Protein AF-A0A921MWY1-F1 (afdb_monomer_lite)

InterPro domains:
  IPR002822 Nickel insertion protein [PF01969] (12-192)
  IPR002822 Nickel insertion protein [PF01969] (254-309)
  IPR002822 Nickel insertion protein [PTHR36566] (12-192)

Organism: NCBI:txid1755098

Secondary structure (DSSP, 8-state):
-----PPPP-EEEEE-TT-B-HHHHHHHHHHTT--HHHHHHHHHHHSTTSEEEEEEEEEETTEEEEEEEEEE--SSPPP-BHHHHHHHHHHTTT-TTS-HHHHHHHHHHHHHHHHHHHHHHTS-GGG-B--SS-HHHHHHHHHHHHHHHHHTT--EEEE--EEEEESEEEETTEEEESS-HHHHHHTTTS-EEES--S----------------------------------------------PPPTT-----EESB-HHHHHHHHHH-SEESSPPSEEEEEEEEEEPS--BTTB--EEEEEEEEE-------TT---------PPP--PPPP--TT---------PPPP----------

Sequence (361 aa):
MDSASHPSSRPAYIDATAGIAGDMLLAALIDAGADLSAVQRVLDALIPDSVRFVRSWVDRGGQRALKVDVEVLVEDPPHRTWASIREMLEQARGREDVPARTLDLALGVFGRLAEAEGATHGVPADEVHFHEVGALDSLADVIGACEAWRQLGITEATGSVLAVGSGRIRAAHGDIPVPVPAVARLALGWPTVAGEMLPARGHGHSHAHSHDHPHSHGHGEGHSHSHDQLPAHAQGGPHEHGGRRVPAGVAPGIGELATPTGVALLRGLAATAGPQPMLVTEALGVGAGTKDTPGRPNVVRVLVGRPFTAEPHAAGQPSAALPTTAPRSTAPRAIDPDSADPAASDLAPVPSTLAANELPA

Radius of gyration: 29.32 Å; chains: 1; bounding box: 72×87×94 Å

Structure (mmCIF, N/CA/C/O backbone):
data_AF-A0A921MWY1-F1
#
_entry.id   AF-A0A921MWY1-F1
#
loop_
_atom_site.group_PDB
_atom_site.id
_atom_site.type_symbol
_atom_site.label_atom_id
_atom_site.label_alt_id
_atom_site.label_comp_id
_atom_site.label_asym_id
_atom_site.label_entity_id
_atom_site.label_seq_id
_atom_site.pdbx_PDB_ins_code
_atom_site.Cartn_x
_atom_site.Cartn_y
_atom_site.Cartn_z
_atom_site.occupancy
_atom_site.B_iso_or_equiv
_atom_site.auth_seq_id
_atom_site.auth_comp_id
_atom_site.auth_asym_id
_atom_site.auth_atom_id
_atom_site.pdbx_PDB_model_num
ATOM 1 N N . MET A 1 1 ? -6.992 2.772 40.854 1.00 35.75 1 MET A N 1
ATOM 2 C CA . MET A 1 1 ? -5.869 2.995 39.924 1.00 35.75 1 MET A CA 1
ATOM 3 C C . MET A 1 1 ? -6.120 2.066 38.761 1.00 35.75 1 MET A C 1
ATOM 5 O O . MET A 1 1 ? -5.711 0.915 38.816 1.00 35.75 1 MET A O 1
ATOM 9 N N . ASP A 1 2 ? -6.904 2.532 37.793 1.00 36.00 2 ASP A N 1
ATOM 10 C CA . ASP A 1 2 ? -7.165 1.770 36.578 1.00 36.00 2 ASP A CA 1
ATOM 11 C C . ASP A 1 2 ? -5.878 1.740 35.764 1.00 36.00 2 ASP A C 1
ATOM 13 O O . ASP A 1 2 ? -5.395 2.772 35.294 1.00 36.00 2 ASP A O 1
ATOM 17 N N . SER A 1 3 ? -5.281 0.555 35.648 1.00 38.19 3 SER A N 1
ATOM 18 C CA . SER A 1 3 ? -4.252 0.312 34.652 1.00 38.19 3 SER A CA 1
ATOM 19 C C . SER A 1 3 ? -4.931 0.426 33.293 1.00 38.19 3 SER A C 1
ATOM 21 O O . SER A 1 3 ? -5.591 -0.513 32.848 1.00 38.19 3 SER A O 1
ATOM 23 N N . ALA A 1 4 ? -4.811 1.589 32.656 1.00 44.25 4 ALA A N 1
ATOM 24 C CA . ALA A 1 4 ? -5.138 1.741 31.250 1.00 44.25 4 ALA A CA 1
ATOM 25 C C . ALA A 1 4 ? -4.353 0.666 30.487 1.00 44.25 4 ALA A C 1
ATOM 27 O O . ALA A 1 4 ? -3.124 0.733 30.377 1.00 44.25 4 ALA A O 1
ATOM 28 N N . SER A 1 5 ? -5.066 -0.372 30.046 1.00 44.16 5 SER A N 1
ATOM 29 C CA . SER A 1 5 ? -4.545 -1.419 29.184 1.00 44.16 5 SER A CA 1
ATOM 30 C C . SER A 1 5 ? -3.986 -0.722 27.955 1.00 44.16 5 SER A C 1
ATOM 32 O O . SER A 1 5 ? -4.746 -0.232 27.118 1.00 44.16 5 SER A O 1
ATOM 34 N N . HIS A 1 6 ? -2.662 -0.612 27.872 1.00 46.44 6 HIS A N 1
ATOM 35 C CA . HIS A 1 6 ? -2.038 -0.225 26.619 1.00 46.44 6 HIS A CA 1
ATOM 36 C C . HIS A 1 6 ? -2.507 -1.261 25.597 1.00 46.44 6 HIS A C 1
ATOM 38 O O . HIS A 1 6 ? -2.440 -2.456 25.914 1.00 46.44 6 HIS A O 1
ATOM 44 N N . PRO A 1 7 ? -3.042 -0.853 24.432 1.00 57.19 7 PRO A N 1
ATOM 45 C CA . PRO A 1 7 ? -3.378 -1.819 23.400 1.00 57.19 7 PRO A CA 1
ATOM 46 C C . PRO A 1 7 ? -2.128 -2.669 23.170 1.00 57.19 7 PRO A C 1
ATOM 48 O O . PRO A 1 7 ? -1.040 -2.128 22.963 1.00 57.19 7 PRO A O 1
ATOM 51 N N . SER A 1 8 ? -2.259 -3.986 23.334 1.00 76.38 8 SER A N 1
ATOM 52 C CA . SER A 1 8 ? -1.137 -4.911 23.194 1.00 76.38 8 SER A CA 1
ATOM 53 C C . SER A 1 8 ? -0.494 -4.674 21.834 1.00 76.38 8 SER A C 1
ATOM 55 O O . SER A 1 8 ? -1.200 -4.756 20.826 1.00 76.38 8 SER A O 1
ATOM 57 N N . SER A 1 9 ? 0.805 -4.354 21.801 1.00 88.81 9 SER A N 1
ATOM 58 C CA . SER A 1 9 ? 1.472 -4.104 20.524 1.00 88.81 9 SER A CA 1
ATOM 59 C C . SER A 1 9 ? 1.336 -5.325 19.620 1.00 88.81 9 SER A C 1
ATOM 61 O O . SER A 1 9 ? 1.563 -6.459 20.052 1.00 88.81 9 SER A O 1
ATOM 63 N N . ARG A 1 10 ? 0.961 -5.082 18.369 1.00 95.31 10 ARG A N 1
ATOM 64 C CA . ARG A 1 10 ? 0.811 -6.084 17.321 1.00 95.31 10 ARG A CA 1
ATOM 65 C C . ARG A 1 10 ? 1.690 -5.668 16.139 1.00 95.31 10 ARG A C 1
ATOM 67 O O . ARG A 1 10 ? 1.214 -4.941 15.261 1.00 95.31 10 ARG A O 1
ATOM 74 N N . PRO A 1 11 ? 2.983 -6.040 16.154 1.00 96.81 11 PRO A N 1
ATOM 75 C CA . PRO A 1 11 ? 3.916 -5.699 15.094 1.00 96.81 11 PRO A CA 1
ATOM 76 C C . PRO A 1 11 ? 3.612 -6.452 13.799 1.00 96.81 11 PRO A C 1
ATOM 78 O O . PRO A 1 11 ? 3.190 -7.614 13.814 1.00 96.81 11 PRO A O 1
ATOM 81 N N . ALA A 1 12 ? 3.911 -5.801 12.678 1.00 98.12 12 ALA A N 1
ATOM 82 C CA . ALA A 1 12 ? 3.956 -6.427 11.367 1.00 98.12 12 ALA A CA 1
ATOM 83 C C . ALA A 1 12 ? 5.282 -6.173 10.634 1.00 98.12 12 ALA A C 1
ATOM 85 O O . ALA A 1 12 ? 5.978 -5.182 10.865 1.00 98.12 12 ALA A O 1
ATOM 86 N N . TYR A 1 13 ? 5.619 -7.068 9.711 1.00 98.62 13 TYR A N 1
ATOM 87 C CA . TYR A 1 13 ? 6.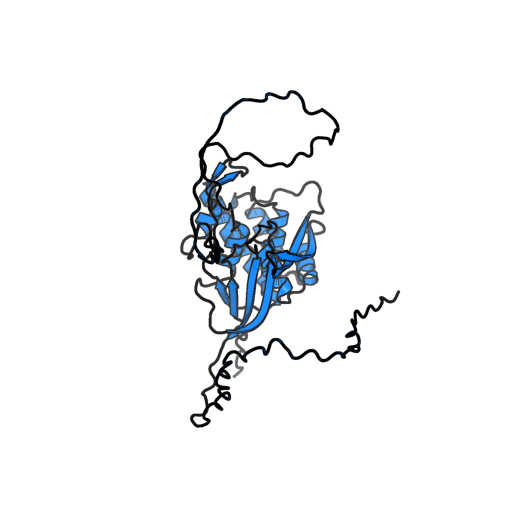706 -6.889 8.757 1.00 98.62 13 TYR A CA 1
ATOM 88 C C . TYR A 1 13 ? 6.165 -6.964 7.332 1.00 98.62 13 TYR A C 1
ATOM 90 O O . TYR A 1 13 ? 5.534 -7.959 6.972 1.00 98.62 13 TYR A O 1
ATOM 98 N N . ILE A 1 14 ? 6.419 -5.921 6.538 1.00 98.75 14 ILE A N 1
ATOM 99 C CA . ILE A 1 14 ? 6.068 -5.875 5.115 1.00 98.75 14 ILE A CA 1
ATOM 100 C C . ILE A 1 14 ? 7.325 -6.182 4.304 1.00 98.75 14 ILE A C 1
ATOM 102 O O . ILE A 1 14 ? 8.269 -5.389 4.268 1.00 98.75 14 ILE A O 1
ATOM 106 N N . ASP A 1 15 ? 7.326 -7.326 3.633 1.00 98.06 15 ASP A N 1
ATOM 107 C CA . ASP A 1 15 ? 8.389 -7.730 2.727 1.00 98.06 15 ASP A CA 1
ATOM 108 C C . ASP A 1 15 ? 8.072 -7.291 1.292 1.00 98.06 15 ASP A C 1
ATOM 110 O O . ASP A 1 15 ? 7.292 -7.931 0.583 1.00 98.06 15 ASP A O 1
ATOM 114 N N . ALA A 1 16 ? 8.702 -6.189 0.889 1.00 97.00 16 ALA A N 1
ATOM 115 C CA . ALA A 1 16 ? 8.633 -5.575 -0.435 1.00 97.00 16 ALA A CA 1
ATOM 116 C C . ALA A 1 16 ? 9.886 -5.871 -1.287 1.00 97.00 16 ALA A C 1
ATOM 118 O O . ALA A 1 16 ? 10.199 -5.145 -2.238 1.00 97.00 16 ALA A O 1
ATOM 119 N N . THR A 1 17 ? 10.644 -6.924 -0.951 1.00 94.25 17 THR A N 1
ATOM 120 C CA . THR A 1 17 ? 11.875 -7.286 -1.677 1.00 94.25 17 THR A CA 1
ATOM 121 C C . THR A 1 17 ? 11.626 -7.816 -3.089 1.00 94.25 17 THR A C 1
ATOM 123 O O . THR A 1 17 ? 12.541 -7.796 -3.905 1.00 94.25 17 THR A O 1
ATOM 126 N N . ALA A 1 18 ? 10.408 -8.244 -3.424 1.00 92.06 18 ALA A N 1
ATOM 127 C CA . ALA A 1 18 ? 10.033 -8.616 -4.792 1.00 92.06 18 ALA A CA 1
ATOM 128 C C . ALA A 1 18 ? 9.259 -7.510 -5.537 1.00 92.06 18 ALA A C 1
ATOM 130 O O . ALA A 1 18 ? 8.882 -7.703 -6.693 1.00 92.06 18 ALA A O 1
ATOM 131 N N . GLY A 1 19 ? 9.064 -6.351 -4.902 1.00 94.31 19 GLY A N 1
ATOM 132 C CA . GLY A 1 19 ? 8.203 -5.274 -5.382 1.00 94.31 19 GLY A CA 1
ATOM 133 C C . GLY A 1 19 ? 7.040 -5.003 -4.432 1.00 94.31 19 GLY A C 1
ATOM 134 O O . GLY A 1 19 ? 6.889 -5.690 -3.424 1.00 94.31 19 GLY A O 1
ATOM 135 N N . ILE A 1 20 ? 6.237 -3.984 -4.737 1.00 97.69 20 ILE A N 1
ATOM 136 C CA . ILE A 1 20 ? 5.011 -3.656 -4.000 1.00 97.69 20 ILE A CA 1
ATOM 137 C C . ILE A 1 20 ? 4.043 -2.828 -4.848 1.00 97.69 20 ILE A C 1
ATOM 139 O O . ILE A 1 20 ? 4.422 -1.844 -5.483 1.00 97.69 20 ILE A O 1
ATOM 143 N N . ALA A 1 21 ? 2.770 -3.196 -4.796 1.00 96.50 21 ALA A N 1
ATOM 144 C CA . ALA A 1 21 ? 1.659 -2.419 -5.326 1.00 96.50 21 ALA A CA 1
ATOM 145 C C . ALA A 1 21 ? 0.507 -2.381 -4.309 1.00 96.50 21 ALA A C 1
ATOM 147 O O . ALA A 1 21 ? 0.568 -3.064 -3.281 1.00 96.50 21 ALA A O 1
ATOM 148 N N . GLY A 1 22 ? -0.488 -1.524 -4.550 1.00 96.06 22 GLY A N 1
ATOM 149 C CA . GLY A 1 22 ? -1.622 -1.345 -3.641 1.00 96.06 22 GLY A CA 1
ATOM 150 C C . GLY A 1 22 ? -2.440 -2.626 -3.495 1.00 96.06 22 GLY A C 1
ATOM 151 O O . GLY A 1 22 ? -2.530 -3.168 -2.392 1.00 96.06 22 GLY A O 1
ATOM 152 N N . ASP A 1 23 ? -2.909 -3.156 -4.623 1.00 96.06 23 ASP A N 1
ATOM 153 C CA . ASP A 1 23 ? -3.556 -4.465 -4.765 1.00 96.06 23 ASP A CA 1
ATOM 154 C C . ASP A 1 23 ? -2.771 -5.606 -4.091 1.00 96.06 23 ASP A C 1
ATOM 156 O O . ASP A 1 23 ? -3.339 -6.414 -3.355 1.00 96.06 23 ASP A O 1
ATOM 160 N N . MET A 1 24 ? -1.447 -5.644 -4.270 1.00 98.06 24 MET A N 1
ATOM 161 C CA . MET A 1 24 ? -0.568 -6.649 -3.669 1.00 98.06 24 MET A CA 1
ATOM 162 C C . MET A 1 24 ? -0.585 -6.573 -2.144 1.00 98.0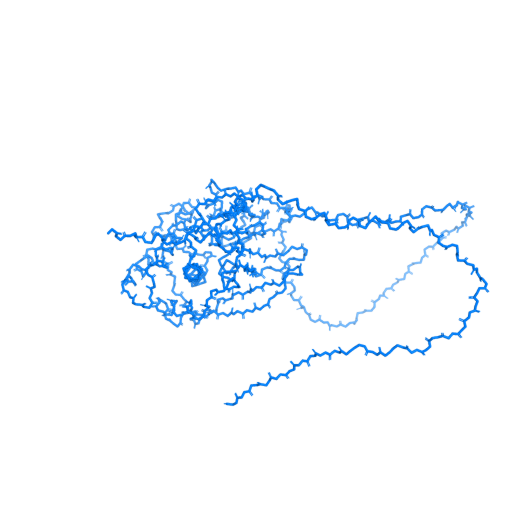6 24 MET A C 1
ATOM 164 O O . MET A 1 24 ? -0.683 -7.602 -1.478 1.00 98.06 24 MET A O 1
ATOM 168 N N . LEU A 1 25 ? -0.475 -5.371 -1.570 1.00 98.75 25 LEU A N 1
ATOM 169 C CA . LEU A 1 25 ? -0.486 -5.223 -0.118 1.00 98.75 25 LEU A CA 1
ATOM 170 C C . LEU A 1 25 ? -1.873 -5.522 0.459 1.00 98.75 25 LEU A C 1
ATOM 172 O O . LEU A 1 25 ? -1.963 -6.232 1.460 1.00 98.75 25 LEU A O 1
ATOM 176 N N . LEU A 1 26 ? -2.942 -5.038 -0.181 1.00 98.75 26 LEU A N 1
ATOM 177 C CA . LEU A 1 26 ? -4.315 -5.380 0.190 1.00 98.75 26 LEU A CA 1
ATOM 178 C C . LEU A 1 26 ? -4.504 -6.901 0.194 1.00 98.75 26 LEU A C 1
ATOM 180 O O . LEU A 1 26 ? -4.896 -7.466 1.212 1.00 98.75 26 LEU A O 1
ATOM 184 N N . ALA A 1 27 ? -4.153 -7.580 -0.898 1.00 98.81 27 ALA A N 1
ATOM 185 C CA . ALA A 1 27 ? -4.279 -9.027 -1.004 1.00 98.81 27 ALA A CA 1
ATOM 186 C C . ALA A 1 27 ? -3.466 -9.769 0.068 1.00 98.81 27 ALA A C 1
ATOM 188 O O . ALA A 1 27 ? -3.964 -10.732 0.648 1.00 98.81 27 ALA A O 1
ATOM 189 N N . ALA A 1 28 ? -2.259 -9.297 0.396 1.00 98.88 28 ALA A N 1
ATOM 190 C CA . ALA A 1 28 ? -1.465 -9.872 1.478 1.00 98.88 28 ALA A CA 1
ATOM 191 C C . ALA A 1 28 ? -2.149 -9.705 2.848 1.00 98.88 28 ALA A C 1
ATOM 193 O O . ALA A 1 28 ? -2.127 -10.624 3.658 1.00 98.88 28 ALA A O 1
ATOM 194 N N . LEU A 1 29 ? -2.798 -8.571 3.120 1.00 98.88 29 LEU A N 1
ATOM 195 C CA . LEU A 1 29 ? -3.529 -8.361 4.375 1.00 98.88 29 LEU A CA 1
ATOM 196 C C . LEU A 1 29 ? -4.798 -9.232 4.455 1.00 98.88 29 LEU A C 1
ATOM 198 O O . LEU A 1 29 ? -5.107 -9.768 5.519 1.00 98.88 29 LEU A O 1
ATOM 202 N N . ILE A 1 30 ? -5.503 -9.430 3.338 1.00 98.88 30 ILE A N 1
ATOM 203 C CA . ILE A 1 30 ? -6.645 -10.357 3.269 1.00 98.88 30 ILE A CA 1
ATOM 204 C C . ILE A 1 30 ? -6.189 -11.807 3.486 1.00 98.88 30 ILE A C 1
ATOM 206 O O . ILE A 1 30 ? -6.800 -12.523 4.275 1.00 98.88 30 ILE A O 1
ATOM 210 N N . ASP A 1 31 ? -5.096 -12.240 2.850 1.00 98.81 31 ASP A N 1
ATOM 211 C CA . ASP A 1 31 ? -4.532 -13.586 3.051 1.00 98.81 31 ASP A CA 1
ATOM 212 C C . ASP A 1 31 ? -4.057 -13.803 4.501 1.00 98.81 31 ASP A C 1
ATOM 214 O O . ASP A 1 31 ? -4.200 -14.891 5.055 1.00 98.81 31 ASP A O 1
ATOM 218 N N . ALA A 1 32 ? -3.586 -12.742 5.166 1.00 98.75 32 ALA A N 1
ATOM 219 C CA . ALA A 1 32 ? -3.243 -12.762 6.588 1.00 98.75 32 ALA A CA 1
ATOM 220 C C . ALA A 1 32 ? -4.467 -12.822 7.532 1.00 98.75 32 ALA A C 1
ATOM 222 O O . ALA A 1 32 ? -4.287 -12.947 8.744 1.00 98.75 32 ALA A O 1
ATOM 223 N N . GLY A 1 33 ? -5.698 -12.748 7.008 1.00 98.56 33 GLY A N 1
ATOM 224 C CA . GLY A 1 33 ? -6.933 -12.988 7.762 1.00 98.56 33 GLY A CA 1
ATOM 225 C C . GLY A 1 33 ? -7.894 -11.803 7.891 1.00 98.56 33 GLY A C 1
ATOM 226 O O . GLY A 1 33 ? -8.856 -11.912 8.650 1.00 98.56 33 GLY A O 1
ATOM 227 N N . ALA A 1 34 ? -7.673 -10.683 7.194 1.00 98.75 34 ALA A N 1
ATOM 228 C CA . ALA A 1 34 ? -8.668 -9.607 7.132 1.00 98.75 34 ALA A CA 1
ATOM 229 C C . ALA A 1 34 ? -9.902 -10.021 6.300 1.00 98.75 34 ALA A C 1
ATOM 231 O O . ALA A 1 34 ? -9.787 -10.728 5.298 1.00 98.75 34 ALA A O 1
ATOM 232 N N . ASP A 1 35 ? -11.095 -9.564 6.693 1.00 98.62 35 ASP A N 1
ATOM 233 C CA . ASP A 1 35 ? -12.353 -9.869 6.003 1.00 98.62 35 ASP A CA 1
ATOM 234 C C . ASP A 1 35 ? -12.589 -8.896 4.842 1.00 98.62 35 ASP A C 1
ATOM 236 O O . ASP A 1 35 ? -12.994 -7.746 5.032 1.00 98.62 35 ASP A O 1
ATOM 240 N N . LEU A 1 36 ? -12.405 -9.391 3.615 1.00 98.62 36 LEU A N 1
ATOM 241 C CA . LEU A 1 36 ? -12.637 -8.623 2.389 1.00 98.62 36 LEU A CA 1
ATOM 242 C C . LEU A 1 36 ? -14.074 -8.089 2.283 1.00 98.62 36 LEU A C 1
ATOM 244 O O . LEU A 1 36 ? -14.286 -7.015 1.731 1.00 98.62 36 LEU A O 1
ATOM 248 N N . SER A 1 37 ? -15.062 -8.791 2.841 1.00 98.38 37 SER A N 1
ATOM 249 C CA . SER A 1 37 ? -16.462 -8.346 2.812 1.00 98.38 37 SER A CA 1
ATOM 250 C C . SER A 1 37 ? -16.672 -7.131 3.714 1.00 98.38 37 SER A C 1
ATOM 252 O O . SER A 1 37 ? -17.434 -6.228 3.380 1.00 98.38 37 SER A O 1
ATOM 254 N N . ALA A 1 38 ? -15.996 -7.090 4.865 1.00 98.12 38 ALA A N 1
ATOM 255 C CA . ALA A 1 38 ? -15.978 -5.919 5.735 1.00 98.12 38 ALA A CA 1
ATOM 256 C C . ALA A 1 38 ? -15.228 -4.747 5.097 1.00 98.12 38 ALA A C 1
ATOM 258 O O . ALA A 1 38 ? -15.685 -3.612 5.204 1.00 98.12 38 ALA A O 1
ATOM 259 N N . VAL A 1 39 ? -14.133 -5.027 4.385 1.00 98.56 39 VAL A N 1
ATOM 260 C CA . VAL A 1 39 ? -13.412 -4.015 3.603 1.00 98.56 39 VAL A CA 1
ATOM 261 C C . VAL A 1 39 ? -14.311 -3.415 2.512 1.00 98.56 39 VAL A C 1
ATOM 263 O O . VAL A 1 39 ? -14.391 -2.193 2.397 1.00 98.56 39 VAL A O 1
ATOM 266 N N . GLN A 1 40 ? -15.045 -4.251 1.768 1.00 98.44 40 GLN A N 1
ATOM 267 C CA . GLN A 1 40 ? -16.002 -3.803 0.750 1.00 98.44 40 GLN A CA 1
ATOM 268 C C . GLN A 1 40 ? -17.071 -2.876 1.347 1.00 98.44 40 GLN A C 1
ATOM 270 O O . GLN A 1 40 ? -17.309 -1.811 0.794 1.00 98.44 40 GLN A O 1
ATOM 275 N N . ARG A 1 41 ? -17.646 -3.210 2.513 1.00 98.19 41 ARG A N 1
ATOM 276 C CA . ARG A 1 41 ? -18.660 -2.357 3.168 1.00 98.19 41 ARG A CA 1
ATOM 277 C C . ARG A 1 41 ? -18.153 -0.947 3.480 1.00 98.19 41 ARG A C 1
ATOM 279 O O . ARG A 1 41 ? -18.914 0.006 3.351 1.00 98.19 41 ARG A O 1
ATOM 286 N N . VAL A 1 42 ? -16.886 -0.805 3.876 1.00 98.06 42 VAL A N 1
ATOM 287 C CA . VAL A 1 42 ? -16.285 0.517 4.123 1.00 98.06 42 VAL A CA 1
ATOM 288 C C . VAL A 1 42 ? -16.134 1.303 2.819 1.00 98.06 42 VAL A C 1
ATOM 290 O O . VAL A 1 42 ? -16.372 2.510 2.803 1.00 98.06 42 VAL A O 1
ATOM 293 N N . LEU A 1 43 ? -15.772 0.640 1.716 1.00 96.81 43 LEU A N 1
ATOM 294 C CA . LEU A 1 43 ? -15.753 1.294 0.409 1.00 96.81 43 LEU A CA 1
ATOM 295 C C . LEU A 1 43 ? -17.147 1.681 -0.068 1.00 96.81 43 LEU A C 1
ATOM 297 O O . LEU A 1 43 ? -17.316 2.822 -0.477 1.00 96.81 43 LEU A O 1
ATOM 301 N N . ASP A 1 44 ? -18.135 0.793 0.033 1.00 96.62 44 ASP A N 1
ATOM 302 C CA . ASP A 1 44 ? -19.517 1.077 -0.371 1.00 96.62 44 ASP A CA 1
ATOM 303 C C . ASP A 1 44 ? -20.096 2.257 0.420 1.00 96.62 44 ASP A C 1
ATOM 305 O O . ASP A 1 44 ? -20.852 3.065 -0.112 1.00 96.62 44 ASP A O 1
ATOM 309 N N . ALA A 1 45 ? -19.696 2.405 1.685 1.00 96.75 45 ALA A N 1
ATOM 310 C CA . ALA A 1 45 ? -20.057 3.551 2.503 1.00 96.75 45 ALA A CA 1
ATOM 311 C C . ALA A 1 45 ? -19.470 4.875 1.967 1.00 96.75 45 ALA A C 1
ATOM 313 O O . ALA A 1 45 ? -20.120 5.917 2.083 1.00 96.75 45 ALA A O 1
ATOM 314 N N . LEU A 1 46 ? -18.259 4.862 1.401 1.00 94.88 46 LEU A N 1
ATOM 315 C CA . LEU A 1 46 ? -17.539 6.056 0.931 1.00 94.88 46 LEU A CA 1
ATOM 316 C C . LEU A 1 46 ? -17.818 6.396 -0.539 1.00 94.88 46 LEU A C 1
ATOM 318 O O . LEU A 1 46 ? -17.997 7.564 -0.882 1.00 94.88 46 LEU A O 1
ATOM 322 N N . ILE A 1 47 ? -17.843 5.381 -1.396 1.00 92.38 47 ILE A N 1
ATOM 323 C CA . ILE A 1 47 ? -18.048 5.464 -2.842 1.00 92.38 47 ILE A CA 1
ATOM 324 C C . ILE A 1 47 ? -19.055 4.385 -3.286 1.00 92.38 47 ILE A C 1
ATOM 326 O O . ILE A 1 47 ? -18.664 3.376 -3.877 1.00 92.38 47 ILE A O 1
ATOM 330 N N . PRO A 1 48 ? -20.357 4.586 -3.003 1.00 92.50 48 PRO A N 1
ATOM 331 C CA . PRO A 1 48 ? -21.394 3.594 -3.278 1.00 92.50 48 PRO A CA 1
ATOM 332 C C . PRO A 1 48 ? -21.399 3.136 -4.737 1.00 92.50 48 PRO A C 1
ATOM 334 O O . PRO A 1 48 ? -21.187 3.950 -5.641 1.00 92.50 48 PRO A O 1
ATOM 337 N N . ASP A 1 49 ? -21.630 1.837 -4.949 1.00 88.94 49 ASP A N 1
ATOM 338 C CA . ASP A 1 49 ? -21.831 1.198 -6.259 1.00 88.94 49 ASP A CA 1
ATOM 339 C C . ASP A 1 49 ? -20.751 1.521 -7.311 1.00 88.94 49 ASP A C 1
ATOM 341 O O . ASP A 1 49 ? -20.990 1.445 -8.514 1.00 88.94 49 ASP A O 1
ATOM 345 N N . SER A 1 50 ? -19.549 1.908 -6.869 1.00 91.62 50 SER A N 1
ATOM 346 C CA . SER A 1 50 ? -18.485 2.385 -7.759 1.00 91.62 50 SER A CA 1
ATOM 347 C C . SER A 1 50 ? -17.474 1.296 -8.101 1.00 91.62 50 SER A C 1
ATOM 349 O O . SER A 1 50 ? -16.956 1.263 -9.219 1.00 91.62 50 SER A O 1
ATOM 351 N N . VAL A 1 51 ? -17.182 0.407 -7.147 1.00 94.25 51 VAL A N 1
ATOM 352 C CA . VAL A 1 51 ? -16.178 -0.652 -7.292 1.00 94.25 51 VAL A CA 1
ATOM 353 C C . VAL A 1 51 ? -16.573 -1.924 -6.553 1.00 94.25 51 VAL A C 1
ATOM 355 O O . VAL A 1 51 ? -17.275 -1.883 -5.544 1.00 94.25 51 VAL A O 1
ATOM 358 N N . ARG A 1 52 ? -16.048 -3.057 -7.014 1.00 96.81 52 ARG A N 1
ATOM 359 C CA . ARG A 1 52 ? -16.207 -4.364 -6.378 1.00 96.81 52 ARG A CA 1
ATOM 360 C C . ARG A 1 52 ? -14.868 -5.074 -6.276 1.00 96.81 52 ARG A C 1
ATOM 362 O O . ARG A 1 52 ? -14.171 -5.229 -7.275 1.00 96.81 52 ARG A O 1
ATOM 369 N N . PHE A 1 53 ? -14.537 -5.576 -5.094 1.00 97.94 53 PHE A N 1
ATOM 370 C CA . PHE A 1 53 ? -13.392 -6.458 -4.926 1.00 97.94 53 PHE A CA 1
ATOM 371 C C . PHE A 1 53 ? -13.710 -7.879 -5.375 1.00 97.94 53 PHE A C 1
ATOM 373 O O . PHE A 1 53 ? -14.714 -8.478 -4.978 1.00 97.94 53 PHE A O 1
ATOM 380 N N . VAL A 1 54 ? -12.789 -8.462 -6.133 1.00 97.69 54 VAL A N 1
ATOM 381 C CA . VAL A 1 54 ? -12.812 -9.874 -6.506 1.00 97.69 54 VAL A CA 1
ATOM 382 C C . VAL A 1 54 ? -11.505 -10.511 -6.085 1.00 97.69 54 VAL A C 1
ATOM 384 O O . VAL A 1 54 ? -10.431 -10.000 -6.376 1.00 97.69 54 VAL A O 1
ATOM 387 N N . ARG A 1 55 ? -11.583 -11.647 -5.386 1.00 97.56 55 ARG A N 1
ATOM 388 C CA . ARG A 1 55 ? -10.395 -12.390 -4.956 1.00 97.56 55 ARG A CA 1
ATOM 389 C C . ARG A 1 55 ? -10.250 -13.703 -5.705 1.00 97.56 55 ARG A C 1
ATOM 391 O O . ARG A 1 55 ? -11.232 -14.409 -5.931 1.00 97.56 55 ARG A O 1
ATOM 398 N N . SER A 1 56 ? -9.013 -14.066 -6.008 1.00 98.31 56 SER A N 1
ATOM 399 C CA . SER A 1 56 ? -8.661 -15.354 -6.600 1.00 98.31 56 SER A CA 1
ATOM 400 C C . SER A 1 56 ? -7.332 -15.864 -6.046 1.00 98.31 56 SER A C 1
ATOM 402 O O . SER A 1 56 ? -6.470 -15.088 -5.639 1.00 98.31 56 SER A O 1
ATOM 404 N N . TRP A 1 57 ? -7.167 -17.184 -5.996 1.00 98.19 57 TRP A N 1
ATOM 405 C CA . TRP A 1 57 ? -5.872 -17.795 -5.702 1.00 98.19 57 TRP A CA 1
ATOM 406 C C . TRP A 1 57 ? -5.072 -17.937 -6.988 1.00 98.19 57 TRP A C 1
ATOM 408 O O . TRP A 1 57 ? -5.611 -18.376 -8.004 1.00 98.19 57 TRP A O 1
ATOM 418 N N . VAL A 1 58 ? -3.784 -17.613 -6.930 1.00 97.50 58 VAL A N 1
ATOM 419 C CA . VAL A 1 58 ? -2.872 -17.717 -8.070 1.00 97.50 58 VAL A CA 1
ATOM 420 C C . VAL A 1 58 ? -1.553 -18.368 -7.664 1.00 97.50 58 VAL A C 1
ATOM 422 O O . VAL A 1 58 ? -1.174 -18.362 -6.491 1.00 97.50 58 VAL A O 1
ATOM 425 N N . ASP A 1 59 ? -0.848 -18.916 -8.651 1.00 94.81 59 ASP A N 1
ATOM 426 C CA . ASP A 1 59 ? 0.559 -19.288 -8.528 1.00 94.81 59 ASP A CA 1
ATOM 427 C C . ASP A 1 59 ? 1.435 -18.165 -9.101 1.00 94.81 59 ASP A C 1
ATOM 429 O O . ASP A 1 59 ? 1.128 -17.594 -10.154 1.00 94.81 59 ASP A O 1
ATOM 433 N N . ARG A 1 60 ? 2.506 -17.813 -8.388 1.00 92.88 60 ARG A N 1
ATOM 434 C CA . ARG A 1 60 ? 3.550 -16.894 -8.855 1.00 92.88 60 ARG A CA 1
ATOM 435 C C . ARG A 1 60 ? 4.906 -17.532 -8.625 1.00 92.88 60 ARG A C 1
ATOM 437 O O . ARG A 1 60 ? 5.424 -17.529 -7.510 1.00 92.88 60 ARG A O 1
ATOM 444 N N . GLY A 1 61 ? 5.489 -18.082 -9.686 1.00 88.00 61 GLY A N 1
ATOM 445 C CA . GLY A 1 61 ? 6.792 -18.743 -9.614 1.00 88.00 61 GLY A CA 1
ATOM 446 C C . GLY A 1 61 ? 6.828 -19.902 -8.608 1.00 88.00 61 GLY A C 1
ATOM 447 O O . GLY A 1 61 ? 7.808 -20.030 -7.875 1.00 88.00 61 GLY A O 1
ATOM 448 N N . GLY A 1 62 ? 5.763 -20.708 -8.547 1.00 90.56 62 GLY A N 1
ATOM 449 C CA . GLY A 1 62 ? 5.627 -21.853 -7.642 1.00 90.56 62 GLY A CA 1
ATOM 450 C C . GLY A 1 62 ? 5.144 -21.503 -6.232 1.00 90.56 62 GLY A C 1
ATOM 451 O O . GLY A 1 62 ? 5.171 -22.361 -5.348 1.00 90.56 62 GLY A O 1
ATOM 452 N N . GLN A 1 63 ? 4.761 -20.246 -5.983 1.00 91.94 63 GLN A N 1
ATOM 453 C CA . GLN A 1 63 ? 4.215 -19.801 -4.702 1.00 91.94 63 GLN A CA 1
ATOM 454 C C . GLN A 1 63 ? 2.720 -19.518 -4.819 1.00 91.94 63 GLN A C 1
ATOM 456 O O . GLN A 1 63 ? 2.303 -18.706 -5.646 1.00 91.94 63 GLN A O 1
ATOM 461 N N . ARG A 1 64 ? 1.929 -20.124 -3.925 1.00 96.31 64 ARG A N 1
ATOM 462 C CA . ARG A 1 64 ? 0.523 -19.759 -3.727 1.00 96.31 64 ARG A CA 1
ATOM 463 C C . ARG A 1 64 ? 0.444 -18.339 -3.173 1.00 96.31 64 ARG A C 1
ATOM 465 O O . ARG A 1 64 ? 1.029 -18.058 -2.129 1.00 96.31 64 ARG A O 1
ATOM 472 N N . ALA A 1 65 ? -0.344 -17.497 -3.823 1.00 98.06 65 ALA A N 1
ATOM 473 C CA . ALA A 1 65 ? -0.619 -16.138 -3.386 1.00 98.06 65 ALA A CA 1
ATOM 474 C C . ALA A 1 65 ? -2.090 -15.781 -3.627 1.00 98.06 65 ALA A C 1
ATOM 476 O O . ALA A 1 65 ? -2.731 -16.316 -4.537 1.00 98.06 65 ALA A O 1
ATOM 477 N N . LEU A 1 66 ? -2.626 -14.877 -2.811 1.00 98.69 66 LEU A N 1
ATOM 478 C CA . LEU A 1 66 ? -3.936 -14.288 -3.041 1.00 98.69 66 LEU A CA 1
ATOM 479 C C . LEU A 1 66 ? -3.789 -13.110 -4.003 1.00 98.69 66 LEU A C 1
ATOM 481 O O . LEU A 1 66 ? -2.901 -12.280 -3.840 1.00 98.69 66 LEU A O 1
ATOM 485 N N . LYS A 1 67 ? -4.672 -13.016 -4.989 1.00 98.31 67 LYS A N 1
ATOM 486 C CA . LYS A 1 67 ? -4.842 -11.828 -5.818 1.00 98.31 67 LYS A CA 1
ATOM 487 C C . LYS A 1 67 ? -6.179 -11.179 -5.478 1.00 98.31 67 LYS A C 1
ATOM 489 O O . LYS A 1 67 ? -7.180 -11.885 -5.344 1.00 98.31 67 LYS A O 1
ATOM 494 N N . VAL A 1 68 ? -6.183 -9.858 -5.338 1.00 98.19 68 VAL A N 1
ATOM 495 C CA . VAL A 1 68 ? -7.397 -9.044 -5.228 1.00 98.19 68 VAL A CA 1
ATOM 496 C C . VAL A 1 68 ? -7.412 -8.104 -6.424 1.00 98.19 68 VAL A C 1
ATOM 498 O O . VAL A 1 68 ? -6.467 -7.353 -6.625 1.00 98.19 68 VAL A O 1
ATOM 501 N N . ASP A 1 69 ? -8.459 -8.200 -7.229 1.00 95.69 69 ASP A N 1
ATOM 502 C CA . ASP A 1 69 ? -8.731 -7.330 -8.365 1.00 95.69 69 ASP A CA 1
ATOM 503 C C . ASP A 1 69 ? -9.851 -6.348 -7.983 1.00 95.69 69 ASP A C 1
ATOM 505 O O . ASP A 1 69 ? -10.774 -6.701 -7.237 1.00 95.69 69 ASP A O 1
ATOM 509 N N . VAL A 1 70 ? -9.765 -5.121 -8.496 1.00 94.19 70 VAL A N 1
ATOM 510 C CA . VAL A 1 70 ? -10.799 -4.089 -8.360 1.00 94.19 70 VAL A CA 1
ATOM 511 C C . VAL A 1 70 ? -11.566 -4.022 -9.672 1.00 94.19 70 VAL A C 1
ATOM 513 O O . VAL A 1 70 ? -11.006 -3.712 -10.720 1.00 94.19 70 VAL A O 1
ATOM 516 N N . GLU A 1 71 ? -12.853 -4.337 -9.631 1.00 93.69 71 GLU A N 1
ATOM 517 C CA . GLU A 1 71 ? -13.743 -4.133 -10.765 1.00 93.69 71 GLU A CA 1
ATOM 518 C C . GLU A 1 71 ? -14.446 -2.788 -10.632 1.00 93.69 71 GLU A C 1
ATOM 520 O O . GLU A 1 71 ? -15.168 -2.556 -9.662 1.00 93.69 71 GLU A O 1
ATOM 525 N N . VAL A 1 72 ? -14.268 -1.912 -11.618 1.00 91.38 72 VAL A N 1
ATOM 526 C CA . VAL A 1 72 ? -14.992 -0.641 -11.700 1.00 91.38 72 VAL A CA 1
ATOM 527 C C . VAL A 1 72 ? -16.396 -0.895 -12.251 1.00 91.38 72 VAL A C 1
ATOM 529 O O . VAL A 1 72 ? -16.550 -1.466 -13.329 1.00 91.38 72 VAL A O 1
ATOM 532 N N . LEU A 1 73 ? -17.419 -0.477 -11.504 1.00 91.31 73 LEU A N 1
ATOM 533 C CA . LEU A 1 73 ? -18.834 -0.713 -11.827 1.00 91.31 73 LEU A CA 1
ATOM 534 C C . LEU A 1 73 ? -19.489 0.450 -12.592 1.00 91.31 73 LEU A C 1
ATOM 536 O O . LEU A 1 73 ? -20.632 0.335 -13.029 1.00 91.31 73 LEU A O 1
ATOM 540 N N . VAL A 1 74 ? -18.775 1.565 -12.756 1.00 88.06 74 VAL A N 1
ATOM 541 C CA . VAL A 1 74 ? -19.252 2.778 -13.433 1.00 88.06 74 VAL A CA 1
ATOM 542 C C . VAL A 1 74 ? -18.540 2.978 -14.771 1.00 88.06 74 VAL A C 1
ATOM 544 O O . VAL A 1 74 ? -17.332 2.785 -14.870 1.00 88.06 74 VAL A O 1
ATOM 547 N N . GLU A 1 75 ? -19.282 3.379 -15.805 1.00 77.38 75 GLU A N 1
ATOM 548 C CA . GLU A 1 75 ? -18.736 3.532 -17.165 1.00 77.38 75 GLU A CA 1
ATOM 549 C C . GLU A 1 75 ? -17.775 4.724 -17.303 1.00 77.38 75 GLU A C 1
ATOM 551 O O . GLU A 1 75 ? -16.768 4.617 -18.000 1.00 77.38 75 GLU A O 1
ATOM 556 N N . ASP A 1 76 ? -18.066 5.842 -16.629 1.00 75.88 76 ASP A N 1
ATOM 557 C CA . ASP A 1 76 ? -17.249 7.062 -16.652 1.00 75.88 76 ASP A CA 1
ATOM 558 C C . ASP A 1 76 ? -16.965 7.532 -15.216 1.00 75.88 76 ASP A C 1
ATOM 560 O O . ASP A 1 76 ? -17.732 8.311 -14.634 1.00 75.88 76 ASP A O 1
ATOM 564 N N . PRO A 1 77 ? -15.921 6.987 -14.569 1.00 74.75 77 PRO A N 1
ATOM 565 C CA . PRO A 1 77 ? -15.595 7.357 -13.206 1.00 74.75 77 PRO A CA 1
ATOM 566 C C . PRO A 1 77 ? -15.117 8.815 -13.151 1.00 74.75 77 PRO A C 1
ATOM 568 O O . PRO A 1 77 ? -14.233 9.207 -13.914 1.00 74.75 77 PRO A O 1
ATOM 571 N N . PRO A 1 78 ? -15.628 9.631 -12.211 1.00 72.19 78 PRO A N 1
ATOM 572 C CA . PRO A 1 78 ? -15.214 11.020 -12.114 1.00 72.19 78 PRO A CA 1
ATOM 573 C C . PRO A 1 78 ? -13.720 11.112 -11.791 1.00 72.19 78 PRO A C 1
ATOM 575 O O . PRO A 1 78 ? -13.223 10.454 -10.872 1.00 72.19 78 PRO A O 1
ATOM 578 N N . HIS A 1 79 ? -13.010 11.995 -12.493 1.00 73.75 79 HIS A N 1
ATOM 579 C CA . HIS A 1 79 ? -11.658 12.376 -12.101 1.00 73.75 79 HIS A CA 1
ATOM 580 C C . HIS A 1 79 ? -11.698 13.096 -10.751 1.00 73.75 79 HIS A C 1
ATOM 582 O O . HIS A 1 79 ? -12.371 14.116 -10.597 1.00 73.75 79 HIS A O 1
ATOM 588 N N . ARG A 1 80 ? -10.957 12.577 -9.770 1.00 82.56 80 ARG A N 1
ATOM 589 C CA . ARG A 1 80 ? -10.881 13.154 -8.424 1.00 82.56 80 ARG A CA 1
ATOM 590 C C . ARG A 1 80 ? -9.508 13.764 -8.180 1.00 82.56 80 ARG A C 1
ATOM 592 O O . ARG A 1 80 ? -8.483 13.143 -8.456 1.00 82.56 80 ARG A O 1
ATOM 599 N N . THR A 1 81 ? -9.505 14.982 -7.649 1.00 88.94 81 THR A N 1
ATOM 600 C CA . THR A 1 81 ? -8.307 15.615 -7.092 1.00 88.94 81 THR A CA 1
ATOM 601 C C . THR A 1 81 ? -8.051 15.109 -5.680 1.00 88.94 81 THR A C 1
ATOM 603 O O . THR A 1 81 ? -8.967 14.618 -5.009 1.00 88.94 81 THR A O 1
ATOM 606 N N . TRP A 1 82 ? -6.826 15.298 -5.187 1.00 91.38 82 TRP A N 1
ATOM 607 C CA . TRP A 1 82 ? -6.534 15.086 -3.771 1.00 91.38 82 TRP A CA 1
ATOM 608 C C . TRP A 1 82 ? -7.484 15.886 -2.868 1.00 91.38 82 TRP A C 1
ATOM 610 O O . TRP A 1 82 ? -8.056 15.315 -1.943 1.00 91.38 82 TRP A O 1
ATOM 620 N N . ALA A 1 83 ? -7.738 17.164 -3.169 1.00 90.69 83 ALA A N 1
ATOM 621 C CA . ALA A 1 83 ? -8.664 17.986 -2.388 1.00 90.69 83 ALA A CA 1
ATOM 622 C C . ALA A 1 83 ? -10.067 17.355 -2.266 1.00 90.69 83 ALA A C 1
ATOM 624 O O . ALA A 1 83 ? -10.616 17.298 -1.167 1.00 90.69 83 ALA A O 1
ATOM 625 N N . SER A 1 84 ? -10.611 16.810 -3.363 1.00 90.88 84 SER A N 1
ATOM 626 C CA . SER A 1 84 ? -11.909 16.118 -3.364 1.00 90.88 84 SER A CA 1
ATOM 627 C C . SER A 1 84 ? -11.892 14.831 -2.535 1.00 90.88 84 SER A C 1
ATOM 629 O O . SER A 1 84 ? -12.839 14.562 -1.797 1.00 90.88 84 SER A O 1
ATOM 631 N N . ILE A 1 85 ? -10.823 14.034 -2.631 1.00 92.75 85 ILE A N 1
ATOM 632 C CA . ILE A 1 85 ? -10.679 12.798 -1.845 1.00 92.75 85 ILE A CA 1
ATOM 633 C C . ILE A 1 85 ? -10.571 13.132 -0.357 1.00 92.75 85 ILE A C 1
ATOM 635 O O . ILE A 1 85 ? -11.255 12.523 0.462 1.00 92.75 85 ILE A O 1
ATOM 639 N N . ARG A 1 86 ? -9.746 14.121 -0.005 1.00 94.94 86 ARG A N 1
ATOM 640 C CA . ARG A 1 86 ? -9.582 14.592 1.370 1.00 94.94 86 ARG A CA 1
ATOM 641 C C . ARG A 1 86 ? -10.907 15.061 1.955 1.00 94.94 86 ARG A C 1
ATOM 643 O O . ARG A 1 86 ? -11.255 14.642 3.051 1.00 94.94 86 ARG A O 1
ATOM 650 N N . GLU A 1 87 ? -11.654 15.886 1.227 1.00 95.00 87 GLU A N 1
ATOM 651 C CA . GLU A 1 87 ? -12.971 16.353 1.664 1.00 95.00 87 GLU A CA 1
ATOM 652 C C . GLU A 1 87 ? -13.949 15.189 1.878 1.00 95.00 87 GLU A C 1
ATOM 654 O O . GLU A 1 87 ? -14.579 15.119 2.929 1.00 95.00 87 GLU A O 1
ATOM 659 N N . MET A 1 88 ? -14.023 14.239 0.940 1.00 94.50 88 MET A N 1
ATOM 660 C CA . MET A 1 88 ? -14.866 13.043 1.062 1.00 94.50 88 MET A CA 1
ATOM 661 C C . MET A 1 88 ? -14.532 12.220 2.319 1.00 94.50 88 MET A C 1
ATOM 663 O O . MET A 1 88 ? -15.434 11.812 3.049 1.00 94.50 88 MET A O 1
ATOM 667 N N . LEU A 1 89 ? -13.244 11.983 2.590 1.00 95.81 89 LEU A N 1
ATOM 668 C CA . LEU A 1 89 ? -12.797 11.229 3.766 1.00 95.81 89 LEU A CA 1
ATOM 669 C C . LEU A 1 89 ? -13.063 11.991 5.075 1.00 95.81 89 LEU A C 1
ATOM 671 O O . LEU A 1 89 ? -13.487 11.392 6.060 1.00 95.81 89 LEU A O 1
ATOM 675 N N . GLU A 1 90 ? -12.859 13.309 5.089 1.00 96.88 90 GLU A N 1
ATOM 676 C CA . GLU A 1 90 ? -13.137 14.160 6.253 1.00 96.88 90 GLU A CA 1
ATOM 677 C C . GLU A 1 90 ? -14.641 14.249 6.559 1.00 96.88 90 GLU A C 1
ATOM 679 O O . GLU A 1 90 ? -15.044 14.144 7.717 1.00 96.88 90 GLU A O 1
ATOM 684 N N . GLN A 1 91 ? -15.494 14.349 5.534 1.00 96.81 91 GLN A N 1
ATOM 685 C CA . GLN A 1 91 ? -16.955 14.330 5.687 1.00 96.81 91 GLN A CA 1
ATOM 686 C C . GLN A 1 91 ? -17.482 12.984 6.206 1.00 96.81 91 GLN A C 1
ATOM 688 O O . GLN A 1 91 ? -18.552 12.934 6.812 1.00 96.81 91 GLN A O 1
ATOM 693 N N . ALA A 1 92 ? -16.742 11.892 5.998 1.00 97.00 92 ALA A N 1
ATOM 694 C CA . ALA A 1 92 ? -17.108 10.575 6.506 1.00 97.00 92 ALA A CA 1
ATOM 695 C C . ALA A 1 92 ? -16.789 10.377 8.000 1.00 97.00 92 ALA A C 1
ATOM 697 O O . ALA A 1 92 ? -17.200 9.370 8.584 1.00 97.00 92 ALA A O 1
ATOM 698 N N . ARG A 1 93 ? -16.077 11.312 8.646 1.00 96.12 93 ARG A N 1
ATOM 699 C CA . ARG A 1 93 ? -15.762 11.210 10.076 1.00 96.12 93 ARG A CA 1
ATOM 700 C C . ARG A 1 93 ? -17.031 11.170 10.926 1.00 96.12 93 ARG A C 1
ATOM 702 O O . ARG A 1 93 ? -17.954 11.956 10.747 1.00 96.12 93 ARG A O 1
ATOM 709 N N . GLY A 1 94 ? -17.040 10.269 11.906 1.00 94.44 94 GLY A N 1
ATOM 710 C CA . GLY A 1 94 ? -18.160 10.095 12.835 1.00 94.44 94 GLY A CA 1
ATOM 711 C C . GLY A 1 94 ? -19.285 9.200 12.312 1.00 94.44 94 GLY A C 1
ATOM 712 O O . GLY A 1 94 ? -20.208 8.910 13.070 1.00 94.44 94 GLY A O 1
ATOM 713 N N . ARG A 1 95 ? -19.206 8.721 11.065 1.00 95.12 95 ARG A N 1
ATOM 714 C CA . ARG A 1 95 ? -20.103 7.672 10.581 1.00 95.12 95 ARG A CA 1
ATOM 715 C C . ARG A 1 95 ? -19.762 6.327 11.227 1.00 95.12 95 ARG A C 1
ATOM 717 O O . ARG A 1 95 ? -18.593 5.993 11.397 1.00 95.12 95 ARG A O 1
ATOM 724 N N . GLU A 1 96 ? -20.783 5.548 11.573 1.00 91.75 96 GLU A N 1
ATOM 725 C CA . GLU A 1 96 ? -20.616 4.243 12.235 1.00 91.75 96 GLU A CA 1
ATOM 726 C C . GLU A 1 96 ? -20.042 3.171 11.292 1.00 91.75 96 GLU A C 1
ATOM 728 O O . GLU A 1 96 ? -19.280 2.304 11.715 1.00 91.75 96 GLU A O 1
ATOM 733 N N . ASP A 1 97 ? -20.363 3.263 10.002 1.00 93.88 97 ASP A N 1
ATOM 734 C CA . ASP A 1 97 ? -19.951 2.337 8.944 1.00 93.88 97 ASP A CA 1
ATOM 735 C C . ASP A 1 97 ? -18.534 2.598 8.403 1.00 93.88 97 ASP A C 1
ATOM 737 O O . ASP A 1 97 ? -18.020 1.800 7.619 1.00 93.88 97 ASP A O 1
ATOM 741 N N . VAL A 1 98 ? -17.872 3.676 8.847 1.00 97.12 98 VAL A N 1
ATOM 742 C CA . VAL A 1 98 ? -16.521 4.054 8.412 1.00 97.12 98 VAL A CA 1
ATOM 743 C C . VAL A 1 98 ? -15.610 4.285 9.626 1.00 97.12 98 VAL A C 1
ATOM 745 O O . VAL A 1 98 ? -15.650 5.344 10.256 1.00 97.12 98 VAL A O 1
ATOM 748 N N . PRO A 1 99 ? -14.734 3.323 9.970 1.00 97.94 99 PRO A N 1
ATOM 749 C CA . PRO A 1 99 ? -13.873 3.444 11.140 1.00 97.94 99 PRO A CA 1
ATOM 750 C C . PRO A 1 99 ? -12.911 4.641 11.062 1.00 97.94 99 PRO A C 1
ATOM 752 O O . PRO A 1 99 ? -12.146 4.778 10.107 1.00 97.94 99 PRO A O 1
ATOM 755 N N . ALA A 1 100 ? -12.853 5.454 12.125 1.00 97.81 100 ALA A N 1
ATOM 756 C CA . ALA A 1 100 ? -11.990 6.643 12.183 1.00 97.81 100 ALA A CA 1
ATOM 757 C C . ALA A 1 100 ? -10.508 6.330 11.913 1.00 97.81 100 ALA A C 1
ATOM 759 O O . ALA A 1 100 ? -9.844 7.043 11.167 1.00 97.81 100 ALA A O 1
ATOM 760 N N . ARG A 1 101 ? -10.007 5.205 12.442 1.00 97.44 101 ARG A N 1
ATOM 761 C CA . ARG A 1 101 ? -8.623 4.767 12.208 1.00 97.44 101 ARG A CA 1
ATOM 762 C C . ARG A 1 101 ? -8.340 4.471 10.731 1.00 97.44 101 ARG A C 1
ATOM 764 O O . ARG A 1 101 ? -7.228 4.711 10.280 1.00 97.44 101 ARG A O 1
ATOM 771 N N . THR A 1 102 ? -9.322 3.971 9.985 1.00 98.50 102 THR A N 1
ATOM 772 C CA . THR A 1 102 ? -9.186 3.729 8.541 1.00 98.50 102 THR A CA 1
ATOM 773 C C . THR A 1 102 ? -9.074 5.046 7.786 1.00 98.50 102 THR A C 1
ATOM 775 O O . THR A 1 102 ? -8.198 5.176 6.934 1.00 98.50 102 THR A O 1
ATOM 778 N N . LEU A 1 103 ? -9.887 6.044 8.151 1.00 98.44 103 LEU A N 1
ATOM 779 C CA . LEU A 1 103 ? -9.809 7.394 7.586 1.00 98.44 103 LEU A CA 1
ATOM 780 C C . LEU A 1 103 ? -8.450 8.045 7.858 1.00 98.44 103 LEU A C 1
ATOM 782 O O . LEU A 1 103 ? -7.833 8.560 6.931 1.00 98.44 103 LEU A O 1
ATOM 786 N N . ASP A 1 104 ? -7.958 7.979 9.097 1.00 98.31 104 ASP A N 1
ATOM 787 C CA . ASP A 1 104 ? -6.677 8.587 9.477 1.00 98.31 104 ASP A CA 1
ATOM 788 C C . ASP A 1 104 ? -5.498 7.980 8.704 1.00 98.31 104 ASP A C 1
ATOM 790 O O . ASP A 1 104 ? -4.634 8.705 8.205 1.00 98.31 104 ASP A O 1
ATOM 794 N N . LEU A 1 105 ? -5.480 6.650 8.557 1.00 98.50 105 LEU A N 1
ATOM 795 C CA . LEU A 1 105 ? -4.465 5.953 7.767 1.00 98.50 105 LEU A CA 1
ATOM 796 C C . LEU A 1 105 ? -4.570 6.317 6.279 1.00 98.50 105 LEU A C 1
ATOM 798 O O . LEU A 1 105 ? -3.561 6.674 5.669 1.00 98.50 105 LEU A O 1
ATOM 802 N N . ALA A 1 106 ? -5.778 6.287 5.705 1.00 98.06 106 ALA A N 1
ATOM 803 C CA . ALA A 1 106 ? -5.999 6.589 4.292 1.00 98.06 106 ALA A CA 1
ATOM 804 C C . ALA A 1 106 ? -5.616 8.037 3.951 1.00 98.06 106 ALA A C 1
ATOM 806 O O . ALA A 1 106 ? -4.907 8.266 2.972 1.00 98.06 106 ALA A O 1
ATOM 807 N N . LEU A 1 107 ? -6.007 9.008 4.783 1.00 97.94 107 LEU A N 1
ATOM 808 C CA . LEU A 1 107 ? -5.613 10.413 4.639 1.00 97.94 107 LEU A CA 1
ATOM 809 C C . LEU A 1 107 ? -4.090 10.579 4.676 1.00 97.94 107 LEU A C 1
ATOM 811 O O . LEU A 1 107 ? -3.533 11.300 3.849 1.00 97.94 107 LEU A O 1
ATOM 815 N N . GLY A 1 108 ? -3.407 9.883 5.590 1.00 97.75 108 GLY A N 1
ATOM 816 C CA . GLY A 1 108 ? -1.946 9.894 5.667 1.00 97.75 108 GLY A CA 1
ATOM 817 C C . GLY A 1 108 ? -1.273 9.310 4.420 1.00 97.75 108 GLY A C 1
ATOM 818 O O . GLY A 1 108 ? -0.286 9.863 3.933 1.00 97.75 108 GLY A O 1
ATOM 819 N N . VAL A 1 109 ? -1.808 8.214 3.875 1.00 97.81 109 VAL A N 1
ATOM 820 C CA . VAL A 1 109 ? -1.286 7.575 2.655 1.00 97.81 109 VAL A CA 1
ATOM 821 C C . VAL A 1 109 ? -1.518 8.456 1.427 1.00 97.81 109 VAL A C 1
ATOM 823 O O . VAL A 1 109 ? -0.571 8.716 0.682 1.00 97.81 109 VAL A O 1
ATOM 826 N N . PHE A 1 110 ? -2.736 8.965 1.231 1.00 96.38 110 PHE A N 1
ATOM 827 C CA . PHE A 1 110 ? -3.034 9.857 0.110 1.00 96.38 110 PHE A CA 1
ATOM 828 C C . PHE A 1 110 ? -2.260 11.167 0.182 1.00 96.38 110 PHE A C 1
ATOM 830 O O . PHE A 1 110 ? -1.777 11.620 -0.850 1.00 96.38 110 PHE A O 1
ATOM 837 N N . GLY A 1 111 ? -2.085 11.745 1.374 1.00 96.06 111 GLY A N 1
ATOM 838 C CA . GLY A 1 111 ? -1.272 12.946 1.556 1.00 96.06 111 GLY A CA 1
ATOM 839 C C . GLY A 1 111 ? 0.162 12.743 1.061 1.00 96.06 111 GLY A C 1
ATOM 840 O O . GLY A 1 111 ? 0.654 13.538 0.266 1.00 96.06 111 GLY A O 1
ATOM 841 N N . ARG A 1 112 ? 0.802 11.621 1.424 1.00 96.12 112 ARG A N 1
ATOM 842 C CA . ARG A 1 112 ? 2.149 11.272 0.931 1.00 96.12 112 ARG A CA 1
ATOM 843 C C . ARG A 1 112 ? 2.192 11.109 -0.585 1.00 96.12 112 ARG A C 1
ATOM 845 O O . ARG A 1 112 ? 3.145 11.556 -1.220 1.00 96.12 112 ARG A O 1
ATOM 852 N N . LEU A 1 113 ? 1.185 10.448 -1.155 1.00 94.75 113 LEU A N 1
ATOM 853 C CA . LEU A 1 113 ? 1.087 10.262 -2.600 1.00 94.75 113 LEU A CA 1
ATOM 854 C C . LEU A 1 113 ? 0.921 11.615 -3.307 1.00 94.75 113 LEU A C 1
ATOM 856 O O . LEU A 1 113 ? 1.685 11.919 -4.216 1.00 94.75 113 LEU A O 1
ATOM 860 N N . ALA A 1 114 ? 0.004 12.462 -2.838 1.00 94.44 114 ALA A N 1
ATOM 861 C CA . ALA A 1 114 ? -0.232 13.801 -3.373 1.00 94.44 114 ALA A CA 1
ATOM 862 C C . ALA A 1 114 ? 1.015 14.695 -3.276 1.00 94.44 114 ALA A C 1
ATOM 864 O O . ALA A 1 114 ? 1.350 15.390 -4.229 1.00 94.44 114 ALA A O 1
ATOM 865 N N . GLU A 1 115 ? 1.756 14.653 -2.167 1.00 95.69 115 GLU A N 1
ATOM 866 C CA . GLU A 1 115 ? 3.025 15.378 -2.032 1.00 95.69 115 GLU A CA 1
ATOM 867 C C . GLU A 1 115 ? 4.065 14.913 -3.062 1.00 95.69 115 GLU A C 1
ATOM 869 O O . GLU A 1 115 ? 4.724 15.736 -3.702 1.00 95.69 115 GLU A O 1
ATOM 874 N N . ALA A 1 116 ? 4.212 13.600 -3.253 1.00 94.69 116 ALA A N 1
ATOM 875 C CA . ALA A 1 116 ? 5.170 13.039 -4.201 1.00 94.69 116 ALA A CA 1
ATOM 876 C C . ALA A 1 116 ? 4.810 13.342 -5.664 1.00 94.69 116 ALA A C 1
ATOM 878 O O . ALA A 1 116 ? 5.689 13.705 -6.454 1.00 94.69 116 ALA A O 1
ATOM 879 N N . GLU A 1 117 ? 3.531 13.225 -6.014 1.00 92.31 117 GLU A N 1
ATOM 880 C CA . GLU A 1 117 ? 3.004 13.537 -7.343 1.00 92.31 117 GLU A CA 1
ATOM 881 C C . GLU A 1 117 ? 3.083 15.040 -7.630 1.00 92.31 117 GLU A C 1
ATOM 883 O O . GLU A 1 117 ? 3.644 15.454 -8.646 1.00 92.31 117 GLU A O 1
ATOM 888 N N . GLY A 1 118 ? 2.631 15.886 -6.700 1.00 94.12 118 GLY A N 1
ATOM 889 C CA . GLY A 1 118 ? 2.687 17.342 -6.839 1.00 94.12 118 GLY A CA 1
ATOM 890 C C . GLY A 1 118 ? 4.118 17.830 -7.034 1.00 94.12 118 GLY A C 1
ATOM 891 O O . GLY A 1 118 ? 4.410 18.612 -7.937 1.00 94.12 118 GLY A O 1
ATOM 892 N N . ALA A 1 119 ? 5.061 17.268 -6.279 1.00 94.25 119 ALA A N 1
ATOM 893 C CA . ALA A 1 119 ? 6.464 17.618 -6.414 1.00 94.25 119 ALA A CA 1
ATOM 894 C C . ALA A 1 119 ? 7.119 17.051 -7.695 1.00 94.25 119 ALA A C 1
ATOM 896 O O . ALA A 1 119 ? 8.118 17.612 -8.159 1.00 94.25 119 ALA A O 1
ATOM 897 N N . THR A 1 120 ? 6.587 15.965 -8.267 1.00 91.56 120 THR A N 1
ATOM 898 C CA . THR A 1 120 ? 6.977 15.429 -9.586 1.00 91.56 120 THR A CA 1
ATOM 899 C C . THR A 1 120 ? 6.488 16.333 -10.715 1.00 91.56 120 THR A C 1
ATOM 901 O O . THR A 1 120 ? 7.235 16.601 -11.656 1.00 91.56 120 THR A O 1
ATOM 904 N N . HIS A 1 121 ? 5.264 16.840 -10.590 1.00 90.25 121 HIS A N 1
ATOM 905 C CA . HIS A 1 121 ? 4.584 17.646 -11.599 1.00 90.25 121 HIS A CA 1
ATOM 906 C C . HIS A 1 121 ? 4.798 19.159 -11.459 1.00 90.25 121 HIS A C 1
ATOM 908 O O . HIS A 1 121 ? 4.469 19.908 -12.374 1.00 90.25 121 HIS A O 1
ATOM 914 N N . GLY A 1 122 ? 5.372 19.614 -10.344 1.00 93.19 122 GLY A N 1
ATOM 915 C CA . GLY A 1 122 ? 5.576 21.034 -10.061 1.00 93.19 122 GLY A CA 1
ATOM 916 C C . GLY A 1 122 ? 4.286 21.780 -9.709 1.00 93.19 122 GLY A C 1
ATOM 917 O O . GLY A 1 122 ? 4.215 22.985 -9.930 1.00 93.19 122 GLY A O 1
ATOM 918 N N . VAL A 1 123 ? 3.284 21.078 -9.175 1.00 93.31 123 VAL A N 1
ATOM 919 C CA . VAL A 1 123 ? 1.987 21.641 -8.767 1.00 93.31 123 VAL A CA 1
ATOM 920 C C . VAL A 1 123 ? 1.768 21.470 -7.258 1.00 93.31 123 VAL A C 1
ATOM 922 O O . VAL A 1 123 ? 2.351 20.561 -6.655 1.00 93.31 123 VAL A O 1
ATOM 925 N N . PRO A 1 124 ? 0.948 22.319 -6.614 1.00 93.75 124 PRO A N 1
ATOM 926 C CA . PRO A 1 124 ? 0.551 22.116 -5.223 1.00 93.75 124 PRO A CA 1
ATOM 927 C C . PRO A 1 124 ? -0.122 20.752 -5.015 1.00 93.75 124 PRO A C 1
ATOM 929 O O . PRO A 1 124 ? -0.877 20.296 -5.869 1.00 93.75 124 PRO A O 1
ATOM 932 N N . ALA A 1 125 ? 0.098 20.121 -3.857 1.00 90.94 125 ALA A N 1
ATOM 933 C CA . ALA A 1 125 ? -0.463 18.798 -3.558 1.00 90.94 125 ALA A CA 1
ATOM 934 C C . ALA A 1 125 ? -2.002 18.757 -3.658 1.00 90.94 125 ALA A C 1
ATOM 936 O O . ALA A 1 125 ? -2.558 17.777 -4.140 1.00 90.94 125 ALA A O 1
ATOM 937 N N . ASP A 1 126 ? -2.699 19.825 -3.253 1.00 87.38 126 ASP A N 1
ATOM 938 C CA . ASP A 1 126 ? -4.168 19.920 -3.342 1.00 87.38 126 ASP A CA 1
ATOM 939 C C . ASP A 1 126 ? -4.696 19.965 -4.791 1.00 87.38 126 ASP A C 1
ATOM 941 O O . ASP A 1 126 ? -5.845 19.594 -5.033 1.00 87.38 126 ASP A O 1
ATOM 945 N N . GLU A 1 127 ? -3.859 20.363 -5.755 1.00 86.50 127 GLU A N 1
ATOM 946 C CA . GLU A 1 127 ? -4.185 20.419 -7.188 1.00 86.50 127 GLU A CA 1
ATOM 947 C C . GLU A 1 127 ? -3.797 19.130 -7.931 1.00 86.50 127 GLU A C 1
ATOM 949 O O . GLU A 1 127 ? -4.004 19.013 -9.139 1.00 86.50 127 GLU A O 1
ATOM 954 N N . VAL A 1 128 ? -3.237 18.140 -7.229 1.00 88.62 128 VAL A N 1
ATOM 955 C CA . VAL A 1 128 ? -2.868 16.865 -7.843 1.00 88.62 128 VAL A CA 1
ATOM 956 C C . VAL A 1 128 ? -4.114 16.116 -8.281 1.00 88.62 128 VAL A C 1
ATOM 958 O O . VAL A 1 128 ? -5.012 15.810 -7.491 1.00 88.62 128 VAL A O 1
ATOM 961 N N . HIS A 1 129 ? -4.101 15.755 -9.556 1.00 82.56 129 HIS A N 1
ATOM 962 C CA . HIS A 1 129 ? -4.971 14.752 -10.128 1.00 82.56 129 HIS A CA 1
ATOM 963 C C . HIS A 1 129 ? -4.185 13.450 -10.260 1.00 82.56 129 HIS A C 1
ATOM 965 O O . HIS A 1 129 ? -3.114 13.412 -10.872 1.00 82.56 129 HIS A O 1
ATOM 971 N N . PHE A 1 130 ? -4.722 12.371 -9.706 1.00 76.19 130 PHE A N 1
ATOM 972 C CA . PHE A 1 130 ? -4.127 11.049 -9.853 1.00 76.19 130 PHE A CA 1
ATOM 973 C C . PHE A 1 130 ? -4.414 10.541 -11.275 1.00 76.19 130 PHE A C 1
ATOM 975 O O . PHE A 1 130 ? -5.476 9.995 -11.552 1.00 76.19 130 PHE A O 1
ATOM 982 N N . HIS A 1 131 ? -3.500 10.831 -12.208 1.00 58.50 131 HIS A N 1
ATOM 983 C CA . HIS A 1 131 ? -3.659 10.535 -13.639 1.00 58.50 131 HIS A CA 1
ATOM 984 C C . HIS A 1 131 ? -3.086 9.175 -14.058 1.00 58.50 131 HIS A C 1
ATOM 986 O O . HIS A 1 131 ? -3.541 8.600 -15.042 1.00 58.50 131 HIS A O 1
ATOM 992 N N . GLU A 1 132 ? -2.092 8.656 -13.334 1.00 52.62 132 GLU A N 1
ATOM 993 C CA . GLU A 1 132 ? -1.457 7.359 -13.634 1.00 52.62 132 GLU A CA 1
ATOM 994 C C . GLU A 1 132 ? -2.042 6.201 -12.817 1.00 52.62 132 GLU A C 1
ATOM 996 O O . GLU A 1 132 ? -1.653 5.046 -12.976 1.00 52.62 132 GLU A O 1
ATOM 1001 N N . VAL A 1 133 ? -3.011 6.512 -11.962 1.00 53.72 133 VAL A N 1
ATOM 1002 C CA . VAL A 1 133 ? -3.696 5.565 -11.100 1.00 53.72 133 VAL A CA 1
ATOM 1003 C C . VAL A 1 133 ? -5.178 5.744 -11.337 1.00 53.72 133 VAL A C 1
ATOM 1005 O O . VAL A 1 133 ? -5.697 6.835 -11.113 1.00 53.72 133 VAL A O 1
ATOM 1008 N N . GLY A 1 134 ? -5.845 4.703 -11.847 1.00 55.59 134 GLY A N 1
ATOM 1009 C CA . GLY A 1 134 ? -7.298 4.700 -11.989 1.00 55.59 134 GLY A CA 1
ATOM 1010 C C . GLY A 1 134 ? -7.882 5.178 -10.669 1.00 55.59 134 GLY A C 1
ATOM 1011 O O . GLY A 1 134 ? -7.637 4.557 -9.638 1.00 55.59 134 GLY A O 1
ATOM 1012 N N . ALA A 1 135 ? -8.527 6.348 -10.664 1.00 73.62 135 ALA A N 1
ATOM 1013 C CA . ALA A 1 135 ? -8.807 7.060 -9.415 1.00 73.62 135 ALA A CA 1
ATOM 1014 C C . ALA A 1 135 ? -9.572 6.169 -8.423 1.00 73.62 135 ALA A C 1
ATOM 1016 O O . ALA A 1 135 ? -9.327 6.223 -7.221 1.00 73.62 135 ALA A O 1
ATOM 1017 N N . LEU A 1 136 ? -10.440 5.301 -8.952 1.00 86.25 136 LEU A N 1
ATOM 1018 C CA . LEU A 1 136 ? -11.168 4.292 -8.196 1.00 86.25 136 LEU A CA 1
ATOM 1019 C C . LEU A 1 136 ? -10.308 3.098 -7.755 1.00 86.25 136 LEU A C 1
ATOM 1021 O O . LEU A 1 136 ? -10.445 2.687 -6.609 1.00 86.25 136 LEU A O 1
ATOM 1025 N N . ASP A 1 137 ? -9.394 2.597 -8.589 1.00 87.31 137 ASP A N 1
ATOM 1026 C CA . ASP A 1 137 ? -8.477 1.505 -8.225 1.00 87.31 137 ASP A CA 1
ATOM 1027 C C . ASP A 1 137 ? -7.577 1.916 -7.057 1.00 87.31 137 ASP A C 1
ATOM 1029 O O . ASP A 1 137 ? -7.465 1.202 -6.068 1.00 87.31 137 ASP A O 1
ATOM 1033 N N . SER A 1 138 ? -6.997 3.121 -7.105 1.00 88.44 138 SER A N 1
ATOM 1034 C CA . SER A 1 138 ? -6.194 3.627 -5.982 1.00 88.44 138 SER A CA 1
ATOM 1035 C C . SER A 1 138 ? -7.003 3.972 -4.748 1.00 88.44 138 SER A C 1
ATOM 1037 O O . SER A 1 138 ? -6.507 3.791 -3.637 1.00 88.44 138 SER A O 1
ATOM 1039 N N . LEU A 1 139 ? -8.238 4.451 -4.914 1.00 93.00 139 LEU A N 1
ATOM 1040 C CA . LEU A 1 139 ? -9.163 4.593 -3.792 1.00 93.00 139 LEU A CA 1
ATOM 1041 C C . LEU A 1 139 ? -9.406 3.248 -3.118 1.00 93.00 139 LEU A C 1
ATOM 1043 O O . LEU A 1 139 ? -9.246 3.144 -1.901 1.00 93.00 139 LEU A O 1
ATOM 1047 N N . ALA A 1 140 ? -9.717 2.227 -3.910 1.00 95.56 140 ALA A N 1
ATOM 1048 C CA . ALA A 1 140 ? -9.980 0.890 -3.422 1.00 95.56 140 ALA A CA 1
ATOM 1049 C C . ALA A 1 140 ? -8.749 0.267 -2.754 1.00 95.56 140 ALA A C 1
ATOM 1051 O O . ALA A 1 140 ? -8.849 -0.208 -1.626 1.00 95.56 140 ALA A O 1
ATOM 1052 N N . ASP A 1 141 ? -7.580 0.350 -3.385 1.00 95.75 141 ASP A N 1
ATOM 1053 C CA . ASP A 1 141 ? -6.323 -0.165 -2.847 1.00 95.75 141 ASP A CA 1
ATOM 1054 C C . ASP A 1 141 ? -5.949 0.498 -1.517 1.00 95.75 141 ASP A C 1
ATOM 1056 O O . ASP A 1 141 ? -5.659 -0.187 -0.535 1.00 95.75 141 ASP A O 1
ATOM 1060 N N . VAL A 1 142 ? -5.955 1.836 -1.459 1.00 97.69 142 VAL A N 1
ATOM 1061 C CA . VAL A 1 142 ? -5.507 2.576 -0.270 1.00 97.69 142 VAL A CA 1
ATOM 1062 C C . VAL A 1 142 ? -6.480 2.400 0.887 1.00 97.69 142 VAL A C 1
ATOM 1064 O O . VAL A 1 142 ? -6.057 2.043 1.989 1.00 97.69 142 VAL A O 1
ATOM 1067 N N . ILE A 1 143 ? -7.774 2.643 0.656 1.00 98.19 143 ILE A N 1
ATOM 1068 C CA . ILE A 1 143 ? -8.795 2.507 1.702 1.00 98.19 143 ILE A CA 1
ATOM 1069 C C . ILE A 1 143 ? -8.889 1.042 2.122 1.00 98.19 143 ILE A C 1
ATOM 1071 O O . ILE A 1 143 ? -8.920 0.747 3.318 1.00 98.19 143 ILE A O 1
ATOM 1075 N N . GLY A 1 144 ? -8.858 0.127 1.151 1.00 98.50 144 GLY A N 1
ATOM 1076 C CA . GLY A 1 144 ? -8.929 -1.301 1.396 1.00 98.50 144 GLY A CA 1
ATOM 1077 C C . GLY A 1 144 ? -7.772 -1.801 2.251 1.00 98.50 144 GLY A C 1
ATOM 1078 O O . GLY A 1 144 ? -7.996 -2.474 3.258 1.00 98.50 144 GLY A O 1
ATOM 1079 N N . ALA A 1 145 ? -6.536 -1.435 1.904 1.00 98.75 145 ALA A N 1
ATOM 1080 C CA . ALA A 1 145 ? -5.363 -1.820 2.679 1.00 98.75 145 ALA A CA 1
ATOM 1081 C C . ALA A 1 145 ? -5.374 -1.195 4.086 1.00 98.75 145 ALA A C 1
ATOM 1083 O O . ALA A 1 145 ? -5.046 -1.881 5.052 1.00 98.75 145 ALA A O 1
ATOM 1084 N N . CYS A 1 146 ? -5.801 0.065 4.238 1.00 98.81 146 CYS A N 1
ATOM 1085 C CA . CYS A 1 146 ? -5.932 0.709 5.551 1.00 98.81 146 CYS A CA 1
ATOM 1086 C C . CYS A 1 146 ? -6.988 0.032 6.439 1.00 98.81 146 CYS A C 1
ATOM 1088 O O . CYS A 1 146 ? -6.767 -0.154 7.638 1.00 98.81 146 CYS A O 1
ATOM 1090 N N . GLU A 1 147 ? -8.122 -0.371 5.866 1.00 98.81 147 GLU A N 1
ATOM 1091 C CA . GLU A 1 147 ? -9.169 -1.082 6.597 1.00 98.81 147 GLU A CA 1
ATOM 1092 C C . GLU A 1 147 ? -8.724 -2.498 6.976 1.00 98.81 147 GLU A C 1
ATOM 1094 O O . GLU A 1 147 ? -8.862 -2.894 8.134 1.00 98.81 147 GLU A O 1
ATOM 1099 N N . ALA A 1 148 ? -8.104 -3.238 6.054 1.00 98.81 148 ALA A N 1
ATOM 1100 C CA . ALA A 1 148 ? -7.547 -4.557 6.341 1.00 98.81 148 ALA A CA 1
ATOM 1101 C C . ALA A 1 148 ? -6.457 -4.487 7.431 1.00 98.81 148 ALA A C 1
ATOM 1103 O O . ALA A 1 148 ? -6.448 -5.289 8.367 1.00 98.81 148 ALA A O 1
ATOM 1104 N N . TRP A 1 149 ? -5.594 -3.468 7.382 1.00 98.75 149 TRP A N 1
ATOM 1105 C CA . TRP A 1 149 ? -4.602 -3.179 8.420 1.00 98.75 149 TRP A CA 1
ATOM 1106 C C . TRP A 1 149 ? -5.240 -2.964 9.795 1.00 98.75 149 TRP A C 1
ATOM 1108 O O . TRP A 1 149 ? -4.785 -3.517 10.802 1.00 98.75 149 TRP A O 1
ATOM 1118 N N . ARG A 1 150 ? -6.320 -2.173 9.841 1.00 98.38 150 ARG A N 1
ATOM 1119 C CA . ARG A 1 150 ? -7.082 -1.908 11.063 1.00 98.38 150 ARG A CA 1
ATOM 1120 C C . ARG A 1 150 ? -7.723 -3.185 11.609 1.00 98.38 150 ARG A C 1
ATOM 1122 O O . ARG A 1 150 ? -7.633 -3.411 12.815 1.00 98.38 150 ARG A O 1
ATOM 1129 N N . GLN A 1 151 ? -8.346 -4.003 10.758 1.00 98.50 151 GLN A N 1
ATOM 1130 C CA . GLN A 1 151 ? -8.984 -5.266 11.154 1.00 98.50 151 GLN A CA 1
ATOM 1131 C C . GLN A 1 151 ? -7.992 -6.251 11.769 1.00 98.50 151 GLN A C 1
ATOM 1133 O O . GLN A 1 151 ? -8.301 -6.881 12.778 1.00 98.50 151 GLN A O 1
ATOM 1138 N N . LEU A 1 152 ? -6.779 -6.331 11.216 1.00 98.31 152 LEU A N 1
ATOM 1139 C CA . LEU A 1 152 ? -5.707 -7.167 11.758 1.00 98.31 152 LEU A CA 1
ATOM 1140 C C . LEU A 1 152 ? -5.130 -6.637 13.076 1.00 98.31 152 LEU A C 1
ATOM 1142 O O . LEU A 1 152 ? -4.280 -7.299 13.670 1.00 98.31 152 LEU A O 1
ATOM 1146 N N . GLY A 1 153 ? -5.561 -5.458 13.536 1.00 97.44 153 GLY A N 1
ATOM 1147 C CA . GLY A 1 153 ? -5.127 -4.856 14.791 1.00 97.44 153 GLY A CA 1
ATOM 1148 C C . GLY A 1 153 ? -3.665 -4.417 14.793 1.00 97.44 153 GLY A C 1
ATOM 1149 O O . GLY A 1 153 ? -3.123 -4.194 15.869 1.00 97.44 153 GLY A O 1
ATOM 1150 N N . ILE A 1 154 ? -3.020 -4.298 13.627 1.00 97.94 154 ILE A N 1
ATOM 1151 C CA . ILE A 1 154 ? -1.594 -3.965 13.517 1.00 97.94 154 ILE A CA 1
ATOM 1152 C C . ILE A 1 154 ? -1.365 -2.567 14.097 1.00 97.94 154 ILE A C 1
ATOM 1154 O O . ILE A 1 154 ? -2.040 -1.610 13.711 1.00 97.94 154 ILE A O 1
ATOM 1158 N N . THR A 1 155 ? -0.437 -2.424 15.041 1.00 95.62 155 THR A N 1
ATOM 1159 C CA . THR A 1 155 ? -0.151 -1.142 15.721 1.00 95.62 155 THR A CA 1
ATOM 1160 C C . THR A 1 155 ? 1.153 -0.510 15.273 1.00 95.62 155 THR A C 1
ATOM 1162 O O . THR A 1 155 ? 1.282 0.709 15.316 1.00 95.62 155 THR A O 1
ATOM 1165 N N . GLU A 1 156 ? 2.100 -1.324 14.825 1.00 95.06 1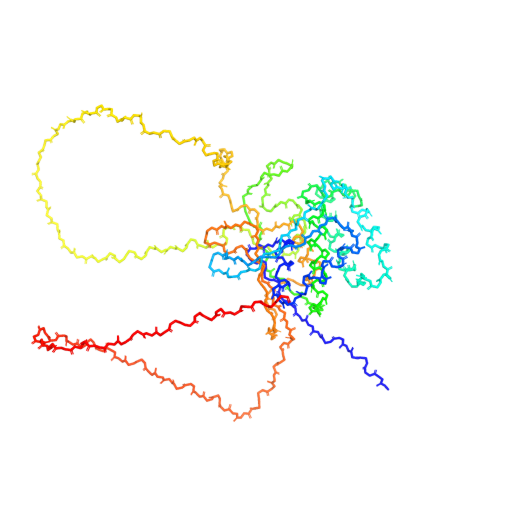56 GLU A N 1
ATOM 1166 C CA . GLU A 1 156 ? 3.411 -0.894 14.363 1.00 95.06 156 GLU A CA 1
ATOM 1167 C C . GLU A 1 156 ? 3.887 -1.809 13.241 1.00 95.06 156 GLU A C 1
ATOM 1169 O O . GLU A 1 156 ? 3.504 -2.979 13.177 1.00 95.06 156 GLU A O 1
ATOM 1174 N N . ALA A 1 157 ? 4.741 -1.290 12.363 1.00 97.31 157 ALA A N 1
ATOM 1175 C CA . ALA A 1 157 ? 5.357 -2.121 11.350 1.00 97.31 157 ALA A CA 1
ATOM 1176 C C . ALA A 1 157 ? 6.720 -1.628 10.888 1.00 97.31 157 ALA A C 1
ATOM 1178 O O . ALA A 1 157 ? 7.030 -0.430 10.910 1.00 97.31 157 ALA A O 1
ATOM 1179 N N . THR A 1 158 ? 7.494 -2.593 10.406 1.00 98.25 158 THR A N 1
ATOM 1180 C CA . THR A 1 158 ? 8.761 -2.391 9.714 1.00 98.25 158 THR A CA 1
ATOM 1181 C C . THR A 1 158 ? 8.609 -2.866 8.275 1.00 98.25 158 THR A C 1
ATOM 1183 O O . THR A 1 158 ? 8.088 -3.953 8.030 1.00 98.25 158 THR A O 1
ATOM 1186 N N . GLY A 1 159 ? 9.060 -2.071 7.312 1.00 98.25 159 GLY A N 1
ATOM 1187 C CA . GLY A 1 159 ? 9.174 -2.514 5.926 1.00 98.25 159 GLY A CA 1
ATOM 1188 C C . GLY A 1 159 ? 10.598 -2.936 5.579 1.00 98.25 159 GLY A C 1
ATOM 1189 O O . GLY A 1 159 ? 11.568 -2.411 6.129 1.00 98.25 159 GLY A O 1
ATOM 1190 N N . SER A 1 160 ? 10.728 -3.876 4.650 1.00 97.75 160 SER A N 1
ATOM 1191 C CA . SER A 1 160 ? 12.016 -4.320 4.119 1.00 97.75 160 SER A CA 1
ATOM 1192 C C . SER A 1 160 ? 12.726 -3.239 3.287 1.00 97.75 160 SER A C 1
ATOM 1194 O O . SER A 1 160 ? 12.209 -2.141 3.048 1.00 97.75 160 SER A O 1
ATOM 1196 N N . VAL A 1 161 ? 13.899 -3.592 2.744 1.00 96.44 161 VAL A N 1
ATOM 1197 C CA . VAL A 1 161 ? 14.428 -2.911 1.550 1.00 96.44 161 VAL A CA 1
ATOM 1198 C C . VAL A 1 161 ? 13.396 -2.991 0.420 1.00 96.44 161 VAL A C 1
ATOM 1200 O O . VAL A 1 161 ? 12.780 -4.039 0.210 1.00 96.44 161 VAL A O 1
ATOM 1203 N N . LEU A 1 162 ? 13.192 -1.879 -0.281 1.00 96.00 162 LEU A N 1
ATOM 1204 C CA . LEU A 1 162 ? 12.223 -1.768 -1.366 1.00 96.00 162 LEU A CA 1
ATOM 1205 C C . LEU A 1 162 ? 12.884 -2.102 -2.707 1.00 96.00 162 LEU A C 1
ATOM 1207 O O . LEU A 1 162 ? 13.807 -1.403 -3.135 1.00 96.00 162 LEU A O 1
ATOM 1211 N N . ALA A 1 163 ? 12.390 -3.130 -3.395 1.00 94.81 163 ALA A N 1
ATOM 1212 C CA . ALA A 1 163 ? 12.790 -3.401 -4.770 1.00 94.81 163 ALA A CA 1
ATOM 1213 C C . ALA A 1 163 ? 12.030 -2.490 -5.738 1.00 94.81 163 ALA A C 1
ATOM 1215 O O . ALA A 1 163 ? 10.812 -2.580 -5.866 1.00 94.81 163 ALA A O 1
ATOM 1216 N N . VAL A 1 164 ? 12.754 -1.612 -6.435 1.00 94.62 164 VAL A N 1
ATOM 1217 C CA . VAL A 1 164 ? 12.138 -0.593 -7.305 1.00 94.62 164 VAL A CA 1
ATOM 1218 C C . VAL A 1 164 ? 12.060 -1.000 -8.778 1.00 94.62 164 VAL A C 1
ATOM 1220 O O . VAL A 1 164 ? 11.311 -0.406 -9.550 1.00 94.62 164 VAL A O 1
ATOM 1223 N N . GLY A 1 165 ? 12.798 -2.040 -9.170 1.00 92.19 165 GLY A N 1
ATOM 1224 C CA . GLY A 1 165 ? 12.914 -2.482 -10.559 1.00 92.19 165 GLY A CA 1
ATOM 1225 C C . GLY A 1 165 ? 14.088 -1.836 -11.293 1.00 92.19 165 GLY A C 1
ATOM 1226 O O . GLY A 1 165 ? 15.070 -1.418 -10.676 1.00 92.19 165 GLY A O 1
ATOM 1227 N N . SER A 1 166 ? 14.040 -1.831 -12.625 1.00 91.12 166 SER A N 1
ATOM 1228 C CA . SER A 1 166 ? 15.090 -1.245 -13.472 1.00 91.12 166 SER A CA 1
ATOM 1229 C C . SER A 1 166 ? 14.634 -1.041 -14.916 1.00 91.12 166 SER A C 1
ATOM 1231 O O . SER A 1 166 ? 13.635 -1.607 -15.359 1.00 91.12 166 SER A O 1
ATOM 1233 N N . GLY A 1 167 ? 15.407 -0.261 -15.672 1.00 89.88 167 GLY A N 1
ATOM 1234 C CA . GLY A 1 167 ? 15.155 -0.003 -17.085 1.00 89.88 167 GLY A CA 1
ATOM 1235 C C . GLY A 1 167 ? 14.234 1.189 -17.300 1.00 89.88 167 GLY A C 1
ATOM 1236 O O . GLY A 1 167 ? 14.372 2.219 -16.638 1.00 89.88 167 GLY A O 1
ATOM 1237 N N . ARG A 1 168 ? 13.342 1.067 -18.283 1.00 89.81 168 ARG A N 1
ATOM 1238 C CA . ARG A 1 168 ? 12.446 2.134 -18.734 1.00 89.81 168 ARG A CA 1
ATOM 1239 C C . ARG A 1 168 ? 11.069 1.557 -19.034 1.00 89.81 168 ARG A C 1
ATOM 1241 O O . ARG A 1 168 ? 10.968 0.407 -19.462 1.00 89.81 168 ARG A O 1
ATOM 1248 N N . ILE A 1 169 ? 10.028 2.348 -18.817 1.00 86.00 169 ILE A N 1
ATOM 1249 C CA . ILE A 1 169 ? 8.641 1.980 -19.115 1.00 86.00 169 ILE A CA 1
ATOM 1250 C C . ILE A 1 169 ? 7.951 3.088 -19.903 1.00 86.00 169 ILE A C 1
ATOM 1252 O O . ILE A 1 169 ? 8.373 4.244 -19.891 1.00 86.00 169 ILE A O 1
ATOM 1256 N N . ARG A 1 170 ? 6.887 2.720 -20.621 1.00 82.38 170 ARG A N 1
ATOM 1257 C CA . ARG A 1 170 ? 6.034 3.671 -21.333 1.00 82.38 170 ARG A CA 1
ATOM 1258 C C . ARG A 1 170 ? 4.814 3.990 -20.470 1.00 82.38 170 ARG A C 1
ATOM 1260 O O . ARG A 1 170 ? 3.992 3.106 -20.257 1.00 82.38 170 ARG A O 1
ATOM 1267 N N . ALA A 1 171 ? 4.698 5.239 -20.044 1.00 80.88 171 ALA A N 1
ATOM 1268 C CA . ALA A 1 171 ? 3.578 5.792 -19.288 1.00 80.88 171 ALA A CA 1
ATOM 1269 C C . ALA A 1 171 ? 2.863 6.897 -20.089 1.00 80.88 171 ALA A C 1
ATOM 1271 O O . ALA A 1 171 ? 3.226 7.181 -21.240 1.00 80.88 171 ALA A O 1
ATOM 1272 N N . ALA A 1 172 ? 1.862 7.540 -19.479 1.00 74.56 172 ALA A N 1
ATOM 1273 C CA . ALA A 1 172 ? 1.209 8.727 -20.039 1.00 74.56 172 ALA A CA 1
ATOM 1274 C C . ALA A 1 172 ? 2.229 9.849 -20.308 1.00 74.56 172 ALA A C 1
ATOM 1276 O O . ALA A 1 172 ? 2.149 10.544 -21.322 1.00 74.56 172 ALA A O 1
ATOM 1277 N N . HIS A 1 173 ? 3.270 9.924 -19.475 1.00 74.12 173 HIS A N 1
ATOM 1278 C CA . HIS A 1 173 ? 4.369 10.891 -19.582 1.00 74.12 173 HIS A CA 1
ATOM 1279 C C . HIS A 1 173 ? 5.415 10.501 -20.631 1.00 74.12 173 HIS A C 1
ATOM 1281 O O . HIS A 1 173 ? 6.479 11.109 -20.743 1.00 74.12 173 HIS A O 1
ATOM 1287 N N . GLY A 1 174 ? 5.124 9.471 -21.421 1.00 83.44 174 GLY A N 1
ATOM 1288 C CA . GLY A 1 174 ? 6.012 8.952 -22.435 1.00 83.44 174 GLY A CA 1
ATOM 1289 C C . GLY A 1 174 ? 6.957 7.891 -21.891 1.00 83.44 174 GLY A C 1
ATOM 1290 O O . GLY A 1 174 ? 6.564 7.016 -21.131 1.00 83.44 174 GLY A O 1
ATOM 1291 N N . ASP A 1 175 ? 8.188 7.883 -22.387 1.00 87.69 175 ASP A N 1
ATOM 1292 C CA . ASP A 1 175 ? 9.193 6.904 -21.982 1.00 87.69 175 ASP A CA 1
ATOM 1293 C C . ASP A 1 175 ? 9.944 7.447 -20.757 1.00 87.69 175 ASP A C 1
ATOM 1295 O O . ASP A 1 175 ? 10.648 8.456 -20.860 1.00 87.69 175 ASP A O 1
ATOM 1299 N N . ILE A 1 176 ? 9.797 6.783 -19.611 1.00 87.88 176 ILE A N 1
ATOM 1300 C CA . ILE A 1 176 ? 10.329 7.232 -18.321 1.00 87.88 176 ILE A CA 1
ATOM 1301 C C . ILE A 1 176 ? 11.226 6.164 -17.676 1.00 87.88 176 ILE A C 1
ATOM 1303 O O . ILE A 1 176 ? 11.037 4.966 -17.910 1.00 87.88 176 ILE A O 1
ATOM 1307 N N . PRO A 1 177 ? 12.244 6.572 -16.893 1.00 90.62 177 PRO A N 1
ATOM 1308 C CA . PRO A 1 177 ? 13.106 5.630 -16.188 1.00 90.62 177 PRO A CA 1
ATOM 1309 C C . PRO A 1 177 ? 12.348 4.897 -15.076 1.00 90.62 177 PRO A C 1
ATOM 1311 O O . PRO A 1 177 ? 11.360 5.400 -14.549 1.00 90.62 177 PRO A O 1
ATOM 1314 N N . VAL A 1 178 ? 12.859 3.727 -14.696 1.00 92.31 178 VAL A N 1
ATOM 1315 C CA . VAL A 1 178 ? 12.451 2.997 -13.491 1.00 92.31 178 VAL A CA 1
ATOM 1316 C C . VAL A 1 178 ? 13.541 3.146 -12.415 1.00 92.31 178 VAL A C 1
ATOM 1318 O O . VAL A 1 178 ? 14.706 2.879 -12.726 1.00 92.31 178 VAL A O 1
ATOM 1321 N N . PRO A 1 179 ? 13.203 3.513 -11.159 1.00 93.81 179 PRO A N 1
ATOM 1322 C CA . PRO A 1 179 ? 11.859 3.833 -10.664 1.00 93.81 179 PRO A CA 1
ATOM 1323 C C . PRO A 1 179 ? 11.249 5.056 -11.338 1.00 93.81 179 PRO A C 1
ATOM 1325 O O . PRO A 1 179 ? 11.955 6.017 -11.646 1.00 93.81 179 PRO A O 1
ATOM 1328 N N . VAL A 1 180 ? 9.926 5.024 -11.501 1.00 92.81 180 VAL A N 1
ATOM 1329 C CA . VAL A 1 180 ? 9.178 6.188 -11.976 1.00 92.81 180 VAL A CA 1
ATOM 1330 C C . VAL A 1 180 ? 9.315 7.357 -10.991 1.00 92.81 180 VAL A C 1
ATOM 1332 O O . VAL A 1 180 ? 9.544 7.128 -9.796 1.00 92.81 180 VAL A O 1
ATOM 1335 N N . PRO A 1 181 ? 9.194 8.616 -11.450 1.00 93.12 181 PRO A N 1
ATOM 1336 C CA . PRO A 1 181 ? 9.502 9.786 -10.626 1.00 93.12 181 PRO A CA 1
ATOM 1337 C C . PRO A 1 181 ? 8.782 9.832 -9.269 1.00 93.12 181 PRO A C 1
ATOM 1339 O O . PRO A 1 181 ? 9.434 10.079 -8.254 1.00 93.12 181 PRO A O 1
ATOM 1342 N N . ALA A 1 182 ? 7.483 9.519 -9.216 1.00 93.50 182 ALA A N 1
ATOM 1343 C CA . ALA A 1 182 ? 6.720 9.502 -7.966 1.00 93.50 182 ALA A CA 1
ATOM 1344 C C . ALA A 1 182 ? 7.232 8.436 -6.977 1.00 93.50 182 ALA A C 1
ATOM 1346 O O . ALA A 1 182 ? 7.405 8.722 -5.791 1.00 93.50 182 ALA A O 1
ATOM 1347 N N . VAL A 1 183 ? 7.589 7.239 -7.460 1.00 95.75 183 VAL A N 1
ATOM 1348 C CA . VAL A 1 183 ? 8.231 6.190 -6.644 1.00 95.75 183 VAL A CA 1
ATOM 1349 C C . VAL A 1 183 ? 9.575 6.671 -6.103 1.00 95.75 183 VAL A C 1
ATOM 1351 O O . VAL A 1 183 ? 9.854 6.504 -4.915 1.00 95.75 183 VAL A O 1
ATOM 1354 N N . ALA A 1 184 ? 10.395 7.315 -6.939 1.00 96.31 184 ALA A N 1
ATOM 1355 C CA . ALA A 1 184 ? 11.679 7.865 -6.511 1.00 96.31 184 ALA A CA 1
ATOM 1356 C C . ALA A 1 184 ? 11.515 8.939 -5.417 1.00 96.31 184 ALA A C 1
ATOM 1358 O O . ALA A 1 184 ? 12.306 8.974 -4.474 1.00 96.31 184 ALA A O 1
ATOM 1359 N N . ARG A 1 185 ? 10.472 9.781 -5.501 1.00 96.75 185 ARG A N 1
ATOM 1360 C CA . ARG A 1 185 ? 10.134 10.777 -4.466 1.00 96.75 185 ARG A CA 1
ATOM 1361 C C . ARG A 1 185 ? 9.674 10.123 -3.163 1.00 96.75 185 ARG A C 1
ATOM 1363 O O . ARG A 1 185 ? 10.193 10.464 -2.103 1.00 96.75 185 ARG A O 1
ATOM 1370 N N . LEU A 1 186 ? 8.748 9.166 -3.228 1.00 97.06 186 LEU A N 1
ATOM 1371 C CA . LEU A 1 186 ? 8.222 8.468 -2.046 1.00 97.06 186 LEU A CA 1
ATOM 1372 C C . LEU A 1 186 ? 9.304 7.677 -1.295 1.00 97.06 186 LEU A C 1
ATOM 1374 O O . LEU A 1 186 ? 9.273 7.579 -0.063 1.00 97.06 186 LEU A O 1
ATOM 1378 N N . ALA A 1 187 ? 10.273 7.136 -2.037 1.00 96.38 187 ALA A N 1
ATOM 1379 C CA . ALA A 1 187 ? 11.374 6.345 -1.505 1.00 96.38 187 ALA A CA 1
ATOM 1380 C C . ALA A 1 187 ? 12.518 7.177 -0.896 1.00 96.38 187 ALA A C 1
ATOM 1382 O O . ALA A 1 187 ? 13.480 6.596 -0.393 1.00 96.38 187 ALA A O 1
ATOM 1383 N N . LEU A 1 188 ? 12.449 8.516 -0.898 1.00 95.88 188 LEU A N 1
ATOM 1384 C CA . LEU A 1 188 ? 13.472 9.350 -0.261 1.00 95.88 188 LEU A CA 1
ATOM 1385 C C . LEU A 1 188 ? 13.646 8.973 1.221 1.00 95.88 188 LEU A C 1
ATOM 1387 O O . LEU A 1 188 ? 12.694 8.978 2.005 1.00 95.88 188 LEU A O 1
ATOM 1391 N N . GLY A 1 189 ? 14.884 8.638 1.594 1.00 94.94 189 GLY A N 1
ATOM 1392 C CA . GLY A 1 189 ? 15.241 8.176 2.940 1.00 94.94 189 GLY A CA 1
ATOM 1393 C C . GLY A 1 189 ? 14.857 6.722 3.251 1.00 94.94 189 GLY A C 1
ATOM 1394 O O . GLY A 1 189 ? 15.084 6.279 4.374 1.00 94.94 189 GLY A O 1
ATOM 1395 N N . TRP A 1 190 ? 14.299 5.976 2.293 1.00 97.38 190 TRP A N 1
ATOM 1396 C CA . TRP A 1 190 ? 14.015 4.545 2.421 1.00 97.38 190 TRP A CA 1
ATOM 1397 C C . TRP A 1 190 ? 15.113 3.712 1.740 1.00 97.38 190 TRP A C 1
ATOM 1399 O O . TRP A 1 190 ? 15.570 4.081 0.655 1.00 97.38 190 TRP A O 1
ATOM 1409 N N . PRO A 1 191 ? 15.553 2.581 2.318 1.00 96.06 191 PRO A N 1
ATOM 1410 C CA . PRO A 1 191 ? 16.497 1.691 1.654 1.00 96.06 191 PRO A CA 1
ATOM 1411 C C . PRO A 1 191 ? 15.862 1.088 0.396 1.00 96.06 191 PRO A C 1
ATOM 1413 O O . PRO A 1 191 ? 14.814 0.443 0.460 1.00 96.06 191 PRO A O 1
ATOM 1416 N N . THR A 1 192 ? 16.515 1.276 -0.750 1.00 95.50 192 THR A N 1
ATOM 1417 C CA . THR A 1 192 ? 16.061 0.759 -2.046 1.00 95.50 192 THR A CA 1
ATOM 1418 C C . THR A 1 192 ? 17.118 -0.119 -2.696 1.00 95.50 192 THR A C 1
ATOM 1420 O O . THR A 1 192 ? 18.318 0.050 -2.480 1.00 95.50 192 THR A O 1
ATOM 1423 N N . VAL A 1 193 ? 16.657 -1.056 -3.518 1.00 92.38 193 VAL A N 1
ATOM 1424 C CA . VAL A 1 193 ? 17.495 -1.855 -4.407 1.00 92.38 193 VAL A CA 1
ATOM 1425 C C . VAL A 1 193 ? 16.898 -1.827 -5.811 1.00 92.38 193 VAL A C 1
ATOM 1427 O O . VAL A 1 193 ? 15.703 -2.056 -6.010 1.00 92.38 193 VAL A O 1
ATOM 1430 N N . ALA A 1 194 ? 17.741 -1.507 -6.787 1.00 86.31 194 ALA A N 1
ATOM 1431 C CA . ALA A 1 194 ? 17.402 -1.509 -8.203 1.00 86.31 194 ALA A CA 1
ATOM 1432 C C . ALA A 1 194 ? 18.102 -2.679 -8.909 1.00 86.31 194 ALA A C 1
ATOM 1434 O O . ALA A 1 194 ? 19.134 -3.164 -8.446 1.00 86.31 194 ALA A O 1
ATOM 1435 N N . GLY A 1 195 ? 17.565 -3.096 -10.055 1.00 72.44 195 GLY A N 1
ATOM 1436 C CA . GLY A 1 195 ? 18.182 -4.110 -10.918 1.00 72.44 195 GLY A CA 1
ATOM 1437 C C . GLY A 1 195 ? 17.506 -5.481 -10.902 1.00 72.44 195 GLY A C 1
ATOM 1438 O O . GLY A 1 195 ? 16.400 -5.656 -10.388 1.00 72.44 195 GLY A O 1
ATOM 1439 N N . GLU A 1 196 ? 18.186 -6.451 -11.516 1.00 58.16 196 GLU A N 1
ATOM 1440 C CA . GLU A 1 196 ? 17.831 -7.870 -11.511 1.00 58.16 196 GLU A CA 1
ATOM 1441 C C . GLU A 1 196 ? 18.183 -8.501 -10.172 1.00 58.16 196 GLU A C 1
ATOM 1443 O O . GLU A 1 196 ? 19.210 -9.152 -10.020 1.00 58.16 196 GLU A O 1
ATOM 1448 N N . MET A 1 197 ? 17.319 -8.330 -9.168 1.00 47.84 197 MET A N 1
ATOM 1449 C CA . MET A 1 197 ? 17.363 -9.222 -8.010 1.00 47.84 197 MET A CA 1
ATOM 1450 C C . MET A 1 197 ? 16.837 -10.595 -8.414 1.00 47.84 197 MET A C 1
ATOM 1452 O O . MET A 1 197 ? 15.680 -10.916 -8.179 1.00 47.84 197 MET A O 1
ATOM 1456 N N . LEU A 1 198 ? 17.705 -11.341 -9.089 1.00 45.84 198 LEU A N 1
ATOM 1457 C CA . LEU A 1 198 ? 18.025 -12.755 -8.936 1.00 45.84 198 LEU A CA 1
ATOM 1458 C C . LEU A 1 198 ? 19.303 -12.947 -9.775 1.00 45.84 198 LEU A C 1
ATOM 1460 O O . LEU A 1 198 ? 19.247 -12.709 -10.982 1.00 45.84 198 LEU A O 1
ATOM 1464 N N . PRO A 1 199 ? 20.457 -13.363 -9.215 1.00 37.78 199 PRO A N 1
ATOM 1465 C CA . PRO A 1 199 ? 21.524 -13.855 -10.074 1.00 37.78 199 PRO A CA 1
ATOM 1466 C C . PRO A 1 199 ? 20.930 -14.988 -10.910 1.00 37.78 199 PRO A C 1
ATOM 1468 O O . PRO A 1 199 ? 20.250 -15.862 -10.360 1.00 37.78 199 PRO A O 1
ATOM 1471 N N . ALA A 1 200 ? 21.158 -14.964 -12.225 1.00 36.50 200 ALA A N 1
ATOM 1472 C CA . ALA A 1 200 ? 20.862 -16.106 -13.073 1.00 36.50 200 ALA A CA 1
ATOM 1473 C C . ALA A 1 200 ? 21.420 -17.342 -12.361 1.00 36.50 200 ALA A C 1
ATOM 1475 O O . ALA A 1 200 ? 22.627 -17.426 -12.118 1.00 36.50 200 ALA A O 1
ATOM 1476 N N . ARG A 1 201 ? 20.549 -18.269 -11.943 1.00 41.19 201 ARG A N 1
ATOM 1477 C CA . ARG A 1 201 ? 21.005 -19.574 -11.474 1.00 41.19 201 ARG A CA 1
ATOM 1478 C C . ARG A 1 201 ? 21.774 -20.170 -12.641 1.00 41.19 201 ARG A C 1
ATOM 1480 O O . ARG A 1 201 ? 21.174 -20.636 -13.604 1.00 41.19 201 ARG A O 1
ATOM 1487 N N . GLY A 1 202 ? 23.099 -20.112 -12.568 1.00 39.09 202 GLY A N 1
ATOM 1488 C CA . GLY A 1 202 ? 23.988 -20.839 -13.451 1.00 39.09 202 GLY A CA 1
ATOM 1489 C C . GLY A 1 202 ? 23.818 -22.324 -13.175 1.00 39.09 202 GLY A C 1
ATOM 1490 O O . GLY A 1 202 ? 24.651 -22.933 -12.518 1.00 39.09 202 GLY A O 1
ATOM 1491 N N . HIS A 1 203 ? 22.729 -22.923 -13.654 1.00 42.69 203 HIS A N 1
ATOM 1492 C CA . HIS A 1 203 ? 22.629 -24.369 -13.777 1.00 42.69 203 HIS A CA 1
ATOM 1493 C C . HIS A 1 203 ? 23.371 -24.792 -15.041 1.00 42.69 203 HIS A C 1
ATOM 1495 O O . HIS A 1 203 ? 22.789 -25.184 -16.044 1.00 42.69 203 HIS A O 1
ATOM 1501 N N . GLY A 1 204 ? 24.694 -24.688 -14.959 1.00 37.78 204 GLY A N 1
ATOM 1502 C CA . GLY A 1 204 ? 25.634 -25.391 -15.814 1.00 37.78 204 GLY A CA 1
ATOM 1503 C C . GLY A 1 204 ? 26.298 -26.505 -15.015 1.00 37.78 204 GLY A C 1
ATOM 1504 O O . GLY A 1 204 ? 27.512 -26.501 -14.859 1.00 37.78 204 GLY A O 1
ATOM 1505 N N . HIS A 1 205 ? 25.528 -27.455 -14.480 1.00 41.25 205 HIS A N 1
ATOM 1506 C CA . HIS A 1 205 ? 26.101 -28.756 -14.131 1.00 41.25 205 HIS A CA 1
ATOM 1507 C C . HIS A 1 205 ? 26.063 -29.631 -15.382 1.00 41.25 205 HIS A C 1
ATOM 1509 O O . HIS A 1 205 ? 25.293 -30.581 -15.481 1.00 41.25 205 HIS A O 1
ATOM 1515 N N . SER A 1 206 ? 26.899 -29.295 -16.368 1.00 35.78 206 SER A N 1
ATOM 1516 C CA . SER A 1 206 ? 27.350 -30.309 -17.308 1.00 35.78 206 SER A CA 1
ATOM 1517 C C . SER A 1 206 ? 28.296 -31.217 -16.530 1.00 35.78 206 SER A C 1
ATOM 1519 O O . SER A 1 206 ? 29.453 -30.864 -16.296 1.00 35.78 206 SER A O 1
ATOM 1521 N N . HIS A 1 207 ? 27.812 -32.381 -16.104 1.00 39.50 207 HIS A N 1
ATOM 1522 C CA . HIS A 1 207 ? 28.703 -33.496 -15.812 1.00 39.50 207 HIS A CA 1
ATOM 1523 C C . HIS A 1 207 ? 29.322 -33.930 -17.142 1.00 39.50 207 HIS A C 1
ATOM 1525 O O . HIS A 1 207 ? 28.836 -34.832 -17.818 1.00 39.50 207 HIS A O 1
ATOM 1531 N N . ALA A 1 208 ? 30.377 -33.226 -17.553 1.00 34.69 208 ALA A N 1
ATOM 1532 C CA . ALA A 1 208 ? 31.289 -33.722 -18.558 1.00 34.69 208 ALA A CA 1
ATOM 1533 C C . ALA A 1 208 ? 32.045 -34.884 -17.911 1.00 34.69 208 ALA A C 1
ATOM 1535 O O . ALA A 1 208 ? 33.031 -34.690 -17.203 1.00 34.69 208 ALA A O 1
ATOM 1536 N N . HIS A 1 209 ? 31.541 -36.099 -18.113 1.00 39.00 209 HIS A N 1
ATOM 1537 C CA . HIS A 1 209 ? 32.369 -37.283 -17.968 1.00 39.00 209 HIS A CA 1
ATOM 1538 C C . HIS A 1 209 ? 33.386 -37.259 -19.106 1.00 39.00 209 HIS A C 1
ATOM 1540 O O . HIS A 1 209 ? 33.096 -37.614 -20.245 1.00 39.00 209 HIS A O 1
ATOM 1546 N N . SER A 1 210 ? 34.577 -36.771 -18.782 1.00 36.19 210 SER A N 1
ATOM 1547 C CA . SER A 1 210 ? 35.786 -37.005 -19.549 1.00 36.19 210 SER A CA 1
ATOM 1548 C C . SER A 1 210 ? 36.099 -38.501 -19.523 1.00 36.19 210 SER A C 1
ATOM 1550 O O . SER A 1 210 ? 36.508 -39.017 -18.485 1.00 36.19 210 SER A O 1
ATOM 1552 N N . HIS A 1 211 ? 35.931 -39.171 -20.660 1.00 39.75 211 HIS A N 1
ATOM 1553 C CA . HIS A 1 211 ? 36.700 -40.364 -20.990 1.00 39.75 211 HIS A CA 1
ATOM 1554 C C . HIS A 1 211 ? 37.169 -40.291 -22.445 1.00 39.75 211 HIS A C 1
ATOM 1556 O O . HIS A 1 211 ? 36.431 -39.905 -23.349 1.00 39.75 211 HIS A O 1
ATOM 1562 N N . ASP A 1 212 ? 38.450 -40.601 -22.592 1.00 34.78 212 ASP A N 1
ATOM 1563 C CA . ASP A 1 212 ? 39.315 -40.501 -23.758 1.00 34.78 212 ASP A CA 1
ATOM 1564 C C . ASP A 1 212 ? 38.850 -41.304 -24.986 1.00 34.78 212 ASP A C 1
ATOM 1566 O O . ASP A 1 212 ? 38.412 -42.444 -24.863 1.00 34.78 212 ASP A O 1
ATOM 1570 N N . HIS A 1 213 ? 39.029 -40.758 -26.195 1.00 39.06 213 HIS A N 1
ATOM 1571 C CA . HIS A 1 213 ? 40.193 -41.051 -27.056 1.00 39.06 213 HIS A CA 1
ATOM 1572 C C . HIS A 1 213 ? 40.033 -40.459 -28.477 1.00 39.06 213 HIS A C 1
ATOM 1574 O O . HIS A 1 213 ? 38.918 -40.368 -28.991 1.00 39.06 213 HIS A O 1
ATOM 1580 N N . PRO A 1 214 ? 41.139 -40.063 -29.143 1.00 37.59 214 PRO A N 1
ATOM 1581 C CA . PRO A 1 214 ? 41.114 -39.472 -30.474 1.00 37.59 214 PRO A CA 1
ATOM 1582 C C . PRO A 1 214 ? 41.271 -40.539 -31.564 1.00 37.59 214 PRO A C 1
ATOM 1584 O O . PRO A 1 214 ? 42.196 -41.347 -31.518 1.00 37.59 214 PRO A O 1
ATOM 1587 N N . HIS A 1 215 ? 40.448 -40.468 -32.610 1.00 39.00 215 HIS A N 1
ATOM 1588 C CA . HIS A 1 215 ? 40.746 -41.124 -33.881 1.00 39.00 215 HIS A CA 1
ATOM 1589 C C . HIS A 1 215 ? 40.536 -40.156 -35.042 1.00 39.00 215 HIS A C 1
ATOM 1591 O O . HIS A 1 215 ? 39.433 -39.701 -35.331 1.00 39.00 215 HIS A O 1
ATOM 1597 N N . SER A 1 216 ? 41.653 -39.843 -35.691 1.00 33.69 216 SER A N 1
ATOM 1598 C CA . SER A 1 216 ? 41.758 -39.142 -36.960 1.00 33.69 216 SER A CA 1
ATOM 1599 C C . SER A 1 216 ? 41.841 -40.143 -38.112 1.00 33.69 216 SER A C 1
ATOM 1601 O O . SER A 1 216 ? 42.761 -40.951 -38.115 1.00 33.69 216 SER A O 1
ATOM 1603 N N . HIS A 1 217 ? 40.969 -40.012 -39.108 1.00 42.16 217 HIS A N 1
ATOM 1604 C CA . HIS A 1 217 ? 41.164 -40.309 -40.538 1.00 42.16 217 HIS A CA 1
ATOM 1605 C C . HIS A 1 217 ? 40.050 -39.502 -41.247 1.00 42.16 217 HIS A C 1
ATOM 1607 O O . HIS A 1 217 ? 38.933 -39.478 -40.751 1.00 42.16 217 HIS A O 1
ATOM 1613 N N . GLY A 1 218 ? 40.205 -38.734 -42.323 1.00 29.03 218 GLY A N 1
ATOM 1614 C CA . GLY A 1 218 ? 41.199 -38.716 -43.384 1.00 29.03 218 GLY A CA 1
ATOM 1615 C C . GLY A 1 218 ? 40.465 -38.799 -44.732 1.00 29.03 218 GLY A C 1
ATOM 1616 O O . GLY A 1 218 ? 40.124 -39.897 -45.146 1.00 29.03 218 GLY A O 1
ATOM 1617 N N . HIS A 1 219 ? 40.316 -37.642 -45.396 1.00 36.22 219 HIS A N 1
ATOM 1618 C CA . HIS A 1 219 ? 40.018 -37.397 -46.825 1.00 36.22 219 HIS A CA 1
ATOM 1619 C C . HIS A 1 219 ? 38.570 -37.425 -47.352 1.00 36.22 219 HIS A C 1
ATOM 1621 O O . HIS A 1 219 ? 37.854 -38.407 -47.210 1.00 36.22 219 HIS A O 1
ATOM 1627 N N . GLY A 1 220 ? 38.247 -36.386 -48.140 1.00 28.64 220 GLY A N 1
ATOM 1628 C CA . GLY A 1 220 ? 37.622 -36.595 -49.450 1.00 28.64 220 GLY A CA 1
ATOM 1629 C C . GLY A 1 220 ? 36.392 -35.750 -49.781 1.00 28.64 220 GLY A C 1
ATOM 1630 O O . GLY A 1 220 ? 35.290 -36.126 -49.427 1.00 28.64 220 GLY A O 1
ATOM 1631 N N . GLU A 1 221 ? 36.626 -34.697 -50.569 1.00 33.94 221 GLU A N 1
ATOM 1632 C CA . GLU A 1 221 ? 35.738 -34.172 -51.623 1.00 33.94 221 GLU A CA 1
ATOM 1633 C C . GLU A 1 221 ? 34.475 -33.381 -51.241 1.00 33.94 221 GLU A C 1
ATOM 1635 O O . GLU A 1 221 ? 33.535 -33.846 -50.604 1.00 33.94 221 GLU A O 1
ATOM 1640 N N . GLY A 1 222 ? 34.449 -32.134 -51.723 1.00 29.17 222 GLY A N 1
ATOM 1641 C CA . GLY A 1 222 ? 33.227 -31.359 -51.840 1.00 29.17 222 GLY A CA 1
ATOM 1642 C C . GLY A 1 222 ? 32.412 -31.790 -53.055 1.00 29.17 222 GLY A C 1
ATOM 1643 O O . GLY A 1 222 ? 32.960 -32.273 -54.035 1.00 29.17 222 GLY A O 1
ATOM 1644 N N . HIS A 1 223 ? 31.107 -31.554 -53.002 1.00 34.12 223 HIS A N 1
ATOM 1645 C CA . HIS A 1 223 ? 30.417 -30.666 -53.931 1.00 34.12 223 HIS A CA 1
ATOM 1646 C C . HIS A 1 223 ? 28.971 -30.439 -53.466 1.00 34.12 223 HIS A C 1
ATOM 1648 O O . HIS A 1 223 ? 28.349 -31.246 -52.784 1.00 34.12 223 HIS A O 1
ATOM 1654 N N . SER A 1 224 ? 28.508 -29.251 -53.824 1.00 32.84 224 SER A N 1
ATOM 1655 C CA . SER A 1 224 ? 27.209 -28.616 -53.642 1.00 32.84 224 SER A CA 1
ATOM 1656 C C . SER A 1 224 ? 25.989 -29.442 -54.052 1.00 32.84 224 SER A C 1
ATOM 1658 O O . SER A 1 224 ? 25.982 -29.997 -55.148 1.00 32.84 224 SER A O 1
ATOM 1660 N N . HIS A 1 225 ? 24.891 -29.297 -53.304 1.00 37.59 225 HIS A N 1
ATOM 1661 C CA . HIS A 1 225 ? 23.543 -29.401 -53.864 1.00 37.59 225 HIS A CA 1
ATOM 1662 C C . HIS A 1 225 ? 22.655 -28.243 -53.392 1.00 37.59 225 HIS A C 1
ATOM 1664 O O . HIS A 1 225 ? 22.396 -28.057 -52.206 1.00 37.59 225 HIS A O 1
ATOM 1670 N N . SER A 1 226 ? 22.228 -27.457 -54.380 1.00 34.94 226 SER A N 1
ATOM 1671 C CA . SER A 1 226 ? 21.054 -26.589 -54.364 1.00 34.94 226 SER A CA 1
ATOM 1672 C C . SER A 1 226 ? 19.804 -27.466 -54.421 1.00 34.94 226 SER A C 1
ATOM 1674 O O . SER A 1 226 ? 19.753 -28.364 -55.261 1.00 34.94 226 SER A O 1
ATOM 1676 N N . HIS A 1 227 ? 18.804 -27.182 -53.584 1.00 38.97 227 HIS A N 1
ATOM 1677 C CA . HIS A 1 227 ? 17.425 -27.571 -53.858 1.00 38.97 227 HIS A CA 1
ATOM 1678 C C . HIS A 1 227 ? 16.458 -26.448 -53.484 1.00 38.97 227 HIS A C 1
ATOM 1680 O O . HIS A 1 227 ? 16.404 -25.972 -52.351 1.00 38.97 227 HIS A O 1
ATOM 1686 N N . ASP A 1 228 ? 15.724 -26.058 -54.518 1.00 33.34 228 ASP A N 1
ATOM 1687 C CA . ASP A 1 228 ? 14.539 -25.226 -54.550 1.00 33.34 228 ASP A CA 1
ATOM 1688 C C . ASP A 1 228 ? 13.419 -25.686 -53.601 1.00 33.34 228 ASP A C 1
ATOM 1690 O O . ASP A 1 228 ? 13.191 -26.876 -53.406 1.00 33.34 228 ASP A O 1
ATOM 1694 N N . GLN A 1 229 ? 12.664 -24.679 -53.146 1.00 34.34 229 GLN A N 1
ATOM 1695 C CA . GLN A 1 229 ? 11.220 -24.683 -52.867 1.00 34.34 229 GLN A CA 1
ATOM 1696 C C . GLN A 1 229 ? 10.674 -25.633 -51.783 1.00 34.34 229 GLN A C 1
ATOM 1698 O O . GLN A 1 229 ? 10.517 -26.835 -51.975 1.00 34.34 229 GLN A O 1
ATOM 1703 N N . LEU A 1 230 ? 10.203 -25.028 -50.683 1.00 35.59 230 LEU A N 1
ATOM 1704 C CA . LEU A 1 230 ? 9.227 -25.625 -49.764 1.00 35.59 230 LEU A CA 1
ATOM 1705 C C . LEU A 1 230 ? 7.860 -24.916 -49.899 1.00 35.59 230 LEU A C 1
ATOM 1707 O O . LEU A 1 230 ? 7.830 -23.714 -50.177 1.00 35.59 230 LEU A O 1
ATOM 1711 N N . PRO A 1 231 ? 6.729 -25.632 -49.738 1.00 34.16 231 PRO A N 1
ATOM 1712 C CA . PRO A 1 231 ? 5.412 -25.195 -50.196 1.00 34.16 231 PRO A CA 1
ATOM 1713 C C . PRO A 1 231 ? 4.707 -24.238 -49.228 1.00 34.16 231 PRO A C 1
ATOM 1715 O O . PRO A 1 231 ? 4.874 -24.300 -48.011 1.00 34.16 231 PRO A O 1
ATOM 1718 N N . ALA A 1 232 ? 3.833 -23.405 -49.792 1.00 35.84 232 ALA A N 1
ATOM 1719 C CA . ALA A 1 232 ? 2.972 -22.470 -49.083 1.00 35.84 232 ALA A CA 1
ATOM 1720 C C . ALA A 1 232 ? 1.573 -23.050 -48.811 1.00 35.84 232 ALA A C 1
ATOM 1722 O O . ALA A 1 232 ? 0.656 -22.799 -49.588 1.00 35.84 232 ALA A O 1
ATOM 1723 N N . HIS A 1 233 ? 1.380 -23.764 -47.699 1.00 32.34 233 HIS A N 1
ATOM 1724 C CA . HIS A 1 233 ? 0.071 -24.014 -47.061 1.00 32.34 233 HIS A CA 1
ATOM 1725 C C . HIS A 1 233 ? 0.349 -24.289 -45.564 1.00 32.34 233 HIS A C 1
ATOM 1727 O O . HIS A 1 233 ? 1.276 -25.027 -45.266 1.00 32.34 233 HIS A O 1
ATOM 1733 N N . ALA A 1 234 ? -0.327 -23.745 -44.554 1.00 29.75 234 ALA A N 1
ATOM 1734 C CA . ALA A 1 234 ? -1.703 -23.294 -44.464 1.00 29.75 234 ALA A CA 1
ATOM 1735 C C . ALA A 1 234 ? -1.838 -22.092 -43.510 1.00 29.75 234 ALA A C 1
ATOM 1737 O O . ALA A 1 234 ? -1.067 -21.904 -42.572 1.00 29.75 234 ALA A O 1
ATOM 1738 N N . GLN A 1 235 ? -2.846 -21.279 -43.798 1.00 38.66 235 GLN A N 1
ATOM 1739 C CA . GLN A 1 235 ? -3.214 -20.053 -43.109 1.00 38.66 235 GLN A CA 1
ATOM 1740 C C . GLN A 1 235 ? -3.642 -20.320 -41.657 1.00 38.66 235 GLN A C 1
ATOM 1742 O O . GLN A 1 235 ? -4.609 -21.036 -41.413 1.00 38.66 235 GLN A O 1
ATOM 1747 N N . GLY A 1 236 ? -2.966 -19.670 -40.712 1.00 27.45 236 GLY A N 1
ATOM 1748 C CA . GLY A 1 236 ? -3.525 -19.262 -39.426 1.00 27.45 236 GLY A CA 1
ATOM 1749 C C . GLY A 1 236 ? -3.415 -17.742 -39.364 1.00 27.45 236 GLY A C 1
ATOM 1750 O O . GLY A 1 236 ? -2.339 -17.206 -39.621 1.00 27.45 236 GLY A O 1
ATOM 1751 N N . GLY A 1 237 ? -4.537 -17.053 -39.147 1.00 29.45 237 GLY A N 1
ATOM 1752 C CA . GLY A 1 237 ? -4.630 -15.589 -39.162 1.00 29.45 237 GLY A CA 1
ATOM 1753 C C . GLY A 1 237 ? -3.681 -14.900 -38.170 1.00 29.45 237 GLY A C 1
ATOM 1754 O O . GLY A 1 237 ? -3.088 -15.558 -37.314 1.00 29.45 237 GLY A O 1
ATOM 1755 N N . PRO A 1 238 ? -3.507 -13.570 -38.274 1.00 29.09 238 PRO A N 1
ATOM 1756 C CA . PRO A 1 238 ? -2.560 -12.852 -37.440 1.00 29.09 238 PRO A CA 1
ATOM 1757 C C . PRO A 1 238 ? -3.036 -12.884 -35.986 1.00 29.09 238 PRO A C 1
ATOM 1759 O O . PRO A 1 238 ? -3.939 -12.155 -35.589 1.00 29.09 238 PRO A O 1
ATOM 1762 N N . HIS A 1 239 ? -2.406 -13.729 -35.178 1.00 32.28 239 HIS A N 1
ATOM 1763 C CA . HIS A 1 239 ? -2.375 -13.526 -33.741 1.00 32.28 239 HIS A CA 1
ATOM 1764 C C . HIS A 1 239 ? -1.462 -12.324 -33.484 1.00 32.28 239 HIS A C 1
ATOM 1766 O O . HIS A 1 239 ? -0.236 -12.427 -33.573 1.00 32.28 239 HIS A O 1
ATOM 1772 N N . GLU A 1 240 ? -2.062 -11.165 -33.207 1.00 28.50 240 GLU A N 1
ATOM 1773 C CA . GLU A 1 240 ? -1.355 -10.010 -32.660 1.00 28.50 240 GLU A CA 1
ATOM 1774 C C . GLU A 1 240 ? -0.836 -10.358 -31.260 1.00 28.50 240 GLU A C 1
ATOM 1776 O O . GLU A 1 240 ? -1.457 -10.091 -30.233 1.00 28.50 240 GLU A O 1
ATOM 1781 N N . HIS A 1 241 ? 0.348 -10.959 -31.200 1.00 36.91 241 HIS A N 1
ATOM 1782 C CA . HIS A 1 241 ? 1.166 -10.883 -30.004 1.00 36.91 241 HIS A CA 1
ATOM 1783 C C . HIS A 1 241 ? 1.699 -9.452 -29.918 1.00 36.91 241 HIS A C 1
ATOM 1785 O O . HIS A 1 241 ? 2.623 -9.081 -30.642 1.00 36.91 241 HIS A O 1
ATOM 1791 N N . GLY A 1 242 ? 1.099 -8.645 -29.038 1.00 30.19 242 GLY A N 1
ATOM 1792 C CA . GLY A 1 242 ? 1.497 -7.273 -28.703 1.00 30.19 242 GLY A CA 1
ATOM 1793 C C . GLY A 1 242 ? 2.870 -7.166 -28.026 1.00 30.19 242 GLY A C 1
ATOM 1794 O O . GLY A 1 242 ? 3.009 -6.531 -26.983 1.00 30.19 242 GLY A O 1
ATOM 1795 N N . GLY A 1 243 ? 3.903 -7.770 -28.618 1.00 38.06 243 GLY A N 1
ATOM 1796 C CA . GLY A 1 243 ? 5.305 -7.540 -28.298 1.00 38.06 243 GLY A CA 1
A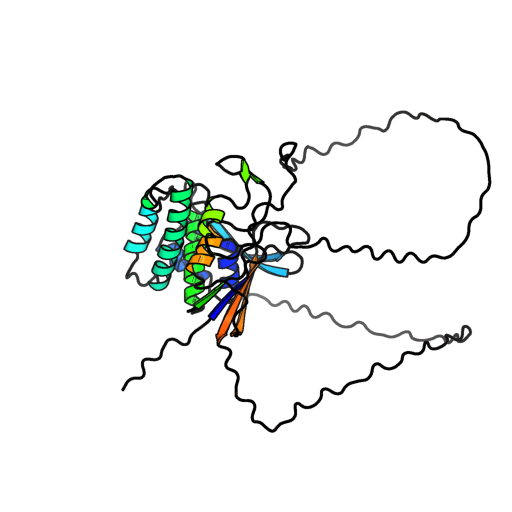TOM 1797 C C . GLY A 1 243 ? 5.700 -6.134 -28.736 1.00 38.06 243 GLY A C 1
ATOM 1798 O O . GLY A 1 243 ? 6.234 -5.926 -29.825 1.00 38.06 243 GLY A O 1
ATOM 1799 N N . ARG A 1 244 ? 5.388 -5.149 -27.891 1.00 45.47 244 ARG A N 1
ATOM 1800 C CA . ARG A 1 244 ? 5.777 -3.746 -28.068 1.00 45.47 244 ARG A CA 1
ATOM 1801 C C . ARG A 1 244 ? 7.304 -3.660 -28.154 1.00 45.47 244 ARG A C 1
ATOM 1803 O O . ARG A 1 244 ? 8.003 -3.958 -27.190 1.00 45.47 244 ARG A O 1
ATOM 1810 N N . ARG A 1 245 ? 7.823 -3.264 -29.322 1.00 37.12 245 ARG A N 1
ATOM 1811 C CA . ARG A 1 245 ? 9.263 -3.078 -29.556 1.00 37.12 245 ARG A CA 1
ATOM 1812 C C . ARG A 1 245 ? 9.799 -1.964 -28.655 1.00 37.12 245 ARG A C 1
ATOM 1814 O O . ARG A 1 245 ? 9.358 -0.822 -28.756 1.00 37.12 245 ARG A O 1
ATOM 1821 N N . VAL A 1 246 ? 10.773 -2.304 -27.815 1.00 44.88 246 VAL A N 1
ATOM 1822 C CA . VAL A 1 246 ? 11.624 -1.336 -27.112 1.00 44.88 246 VAL A CA 1
ATOM 1823 C C . VAL A 1 246 ? 12.441 -0.568 -28.169 1.00 44.88 246 VAL A C 1
ATOM 1825 O O . VAL A 1 246 ? 12.942 -1.206 -29.102 1.00 44.88 246 VAL A O 1
ATOM 1828 N N . PRO A 1 247 ? 12.567 0.773 -28.090 1.00 42.44 247 PRO A N 1
ATOM 1829 C CA . PRO A 1 247 ? 13.409 1.541 -29.004 1.00 42.44 247 PRO A CA 1
ATOM 1830 C C . PRO A 1 247 ? 14.840 0.992 -29.051 1.00 42.44 247 PRO A C 1
ATOM 1832 O O . PRO A 1 247 ? 15.411 0.614 -28.025 1.00 42.44 247 PRO A O 1
ATOM 1835 N N . ALA A 1 248 ? 15.428 0.950 -30.247 1.00 33.16 248 ALA A N 1
ATOM 1836 C CA . ALA A 1 248 ? 16.789 0.462 -30.440 1.00 33.16 248 ALA A CA 1
ATOM 1837 C C . ALA A 1 248 ? 17.784 1.279 -29.590 1.00 33.16 248 ALA A C 1
ATOM 1839 O O . ALA A 1 248 ? 17.855 2.498 -29.727 1.00 33.16 248 ALA A O 1
ATOM 1840 N N . GLY A 1 249 ? 18.540 0.601 -28.717 1.00 37.59 249 GLY A N 1
ATOM 1841 C CA . GLY A 1 249 ? 19.580 1.201 -27.867 1.00 37.59 249 GLY A CA 1
ATOM 1842 C C . GLY A 1 249 ? 19.316 1.163 -26.356 1.00 37.59 249 GLY A C 1
ATOM 1843 O O . GLY A 1 249 ? 20.205 1.518 -25.588 1.00 37.59 249 GLY A O 1
ATOM 1844 N N . VAL A 1 250 ? 18.141 0.707 -25.908 1.00 40.53 250 VAL A N 1
ATOM 1845 C CA . VAL A 1 250 ? 17.826 0.544 -24.478 1.00 40.53 250 VAL A CA 1
ATOM 1846 C C . VAL A 1 250 ? 17.928 -0.935 -24.104 1.00 40.53 250 VAL A C 1
ATOM 1848 O O . VAL A 1 250 ? 17.221 -1.767 -24.670 1.00 40.53 250 VAL A O 1
ATOM 1851 N N . ALA A 1 251 ? 18.804 -1.278 -23.155 1.00 45.09 251 ALA A N 1
ATOM 1852 C CA . ALA A 1 251 ? 18.840 -2.627 -22.593 1.00 45.09 251 ALA A CA 1
ATOM 1853 C C . ALA A 1 251 ? 17.482 -2.938 -21.927 1.00 45.09 251 ALA A C 1
ATOM 1855 O O . ALA A 1 251 ? 16.999 -2.102 -21.154 1.00 45.09 251 ALA A O 1
ATOM 1856 N N . PRO A 1 252 ? 16.842 -4.087 -22.212 1.00 57.53 252 PRO A N 1
ATOM 1857 C CA . PRO A 1 252 ? 15.585 -4.446 -21.569 1.00 57.53 252 PRO A CA 1
ATOM 1858 C C . PRO A 1 252 ? 15.830 -4.616 -20.067 1.00 57.53 252 PRO A C 1
ATOM 1860 O O . PRO A 1 252 ? 16.542 -5.520 -19.646 1.00 57.53 252 PRO A O 1
ATOM 1863 N N . GLY A 1 253 ? 15.282 -3.703 -19.265 1.00 67.69 253 GLY A N 1
ATOM 1864 C CA . GLY A 1 253 ? 15.239 -3.859 -17.816 1.00 67.69 253 GLY A CA 1
ATOM 1865 C C . GLY A 1 253 ? 14.014 -4.658 -17.388 1.00 67.69 253 GLY A C 1
ATOM 1866 O O . GLY A 1 253 ? 13.110 -4.928 -18.177 1.00 67.69 253 GLY A O 1
ATOM 1867 N N . ILE A 1 254 ? 13.954 -4.982 -16.102 1.00 79.62 254 ILE A N 1
ATOM 1868 C CA . ILE A 1 254 ? 12.827 -5.697 -15.488 1.00 79.62 254 ILE A CA 1
ATOM 1869 C C . ILE A 1 254 ? 11.497 -4.930 -15.568 1.00 79.62 254 ILE A C 1
ATOM 1871 O O . ILE A 1 254 ? 10.426 -5.527 -15.430 1.00 79.62 254 ILE A O 1
ATOM 1875 N N . GLY A 1 255 ? 11.563 -3.614 -15.763 1.00 88.31 255 GLY A N 1
ATOM 1876 C CA . GLY A 1 255 ? 10.434 -2.713 -15.609 1.00 88.31 255 GLY A CA 1
ATOM 1877 C C . GLY A 1 255 ? 10.162 -2.411 -14.138 1.00 88.31 255 GLY A C 1
ATOM 1878 O O . GLY A 1 255 ? 10.998 -2.652 -13.264 1.00 88.31 255 GLY A O 1
ATOM 1879 N N . GLU A 1 256 ? 8.985 -1.855 -13.873 1.00 91.06 256 GLU A N 1
ATOM 1880 C CA . GLU A 1 256 ? 8.561 -1.482 -12.524 1.00 91.06 256 GLU A CA 1
ATOM 1881 C C . GLU A 1 256 ? 8.225 -2.701 -11.670 1.00 91.06 256 GLU A C 1
ATOM 1883 O O . GLU A 1 256 ? 7.429 -3.556 -12.085 1.00 91.06 256 GLU A O 1
ATOM 1888 N N . LEU A 1 257 ? 8.795 -2.713 -10.462 1.00 93.62 257 LEU A N 1
ATOM 1889 C CA . LEU A 1 257 ? 8.432 -3.622 -9.371 1.00 93.62 257 LEU A CA 1
ATOM 1890 C C . LEU A 1 257 ? 7.643 -2.920 -8.261 1.00 93.62 257 LEU A C 1
ATOM 1892 O O . LEU A 1 257 ? 6.942 -3.581 -7.505 1.00 93.62 257 LEU A O 1
ATOM 1896 N N . ALA A 1 258 ? 7.742 -1.596 -8.163 1.00 94.94 258 ALA A N 1
ATOM 1897 C CA . ALA A 1 258 ? 7.045 -0.807 -7.161 1.00 94.94 258 ALA A CA 1
ATOM 1898 C C . ALA A 1 258 ? 6.151 0.232 -7.841 1.00 94.94 258 ALA A C 1
ATOM 1900 O O . ALA A 1 258 ? 6.619 0.928 -8.742 1.00 94.94 258 ALA A O 1
ATOM 1901 N N . THR A 1 259 ? 4.896 0.347 -7.405 1.00 94.50 259 THR A N 1
ATOM 1902 C CA . THR A 1 259 ? 3.976 1.400 -7.865 1.00 94.50 259 THR A CA 1
ATOM 1903 C C . THR A 1 259 ? 3.944 2.564 -6.873 1.00 94.50 259 THR A C 1
ATOM 1905 O O . THR A 1 259 ? 4.209 2.349 -5.684 1.00 94.50 259 THR A O 1
ATOM 1908 N N . PRO A 1 260 ? 3.593 3.794 -7.302 1.00 94.75 260 PRO A N 1
ATOM 1909 C CA . PRO A 1 260 ? 3.436 4.923 -6.384 1.00 94.75 260 PRO A CA 1
ATOM 1910 C C . PRO A 1 260 ? 2.513 4.594 -5.201 1.00 94.75 260 PRO A C 1
ATOM 1912 O O . PRO A 1 260 ? 2.896 4.790 -4.049 1.00 94.75 260 PRO A O 1
ATOM 1915 N N . THR A 1 261 ? 1.354 3.981 -5.460 1.00 95.44 261 THR A N 1
ATOM 1916 C CA . THR A 1 261 ? 0.393 3.569 -4.423 1.00 95.44 261 THR A CA 1
ATOM 1917 C C . THR A 1 261 ? 0.982 2.555 -3.444 1.00 95.44 261 THR A C 1
ATOM 1919 O O . THR A 1 261 ? 0.861 2.732 -2.232 1.00 95.44 261 THR A O 1
ATOM 1922 N N . GLY A 1 262 ? 1.680 1.526 -3.938 1.00 97.06 262 GLY A N 1
ATOM 1923 C CA . GLY A 1 262 ? 2.312 0.521 -3.080 1.00 97.06 262 GLY A CA 1
ATOM 1924 C C . GLY A 1 262 ? 3.374 1.118 -2.154 1.00 97.06 262 GLY A C 1
ATOM 1925 O O . GLY A 1 262 ? 3.426 0.797 -0.966 1.00 97.06 262 GLY A O 1
ATOM 1926 N N . VAL A 1 263 ? 4.196 2.039 -2.668 1.00 98.06 263 VAL A N 1
ATOM 1927 C CA . VAL A 1 263 ? 5.226 2.712 -1.862 1.00 98.06 263 VAL A CA 1
ATOM 1928 C C . VAL A 1 263 ? 4.609 3.713 -0.885 1.00 98.06 263 VAL A C 1
ATOM 1930 O O . VAL A 1 263 ? 5.067 3.804 0.253 1.00 98.06 263 VAL A O 1
ATOM 1933 N N . ALA A 1 264 ? 3.555 4.432 -1.277 1.00 97.69 264 ALA A N 1
ATOM 1934 C CA . ALA A 1 264 ? 2.829 5.327 -0.379 1.00 97.69 264 ALA A CA 1
ATOM 1935 C C . ALA A 1 264 ? 2.200 4.557 0.791 1.00 97.69 264 ALA A C 1
ATOM 1937 O O . ALA A 1 264 ? 2.330 4.985 1.938 1.00 97.69 264 ALA A O 1
ATOM 1938 N N . LEU A 1 265 ? 1.604 3.390 0.524 1.00 98.56 265 LEU A N 1
ATOM 1939 C CA . LEU A 1 265 ? 1.093 2.486 1.554 1.00 98.56 265 LEU A CA 1
ATOM 1940 C C . LEU A 1 265 ? 2.205 1.974 2.471 1.00 98.56 265 LEU A C 1
ATOM 1942 O O . LEU A 1 265 ? 2.081 2.081 3.689 1.00 98.56 265 LEU A O 1
ATOM 1946 N N . LEU A 1 266 ? 3.323 1.496 1.913 1.00 98.50 266 LEU A N 1
ATOM 1947 C CA . LEU A 1 266 ? 4.483 1.075 2.703 1.00 98.50 266 LEU A CA 1
ATOM 1948 C C . LEU A 1 266 ? 4.951 2.190 3.646 1.00 98.50 266 LEU A C 1
ATOM 1950 O O . LEU A 1 266 ? 5.133 1.959 4.836 1.00 98.50 266 LEU A O 1
ATOM 1954 N N . ARG A 1 267 ? 5.110 3.411 3.126 1.00 97.69 267 ARG A N 1
ATOM 1955 C CA . ARG A 1 267 ? 5.595 4.580 3.879 1.00 97.69 267 ARG A CA 1
ATOM 1956 C C . ARG A 1 267 ? 4.562 5.137 4.860 1.00 97.69 267 ARG A C 1
ATOM 1958 O O . ARG A 1 267 ? 4.942 5.790 5.829 1.00 97.69 267 ARG A O 1
ATOM 1965 N N . GLY A 1 268 ? 3.275 4.941 4.586 1.00 97.44 268 GLY A N 1
ATOM 1966 C CA . GLY A 1 268 ? 2.176 5.360 5.450 1.00 97.44 268 GLY A CA 1
ATOM 1967 C C . GLY A 1 268 ? 1.923 4.396 6.606 1.00 97.44 268 GLY A C 1
ATOM 1968 O O . GLY A 1 268 ? 1.609 4.848 7.703 1.00 97.44 268 GLY A O 1
ATOM 1969 N N . LEU A 1 269 ? 2.096 3.091 6.375 1.00 98.00 269 LEU A N 1
ATOM 1970 C CA . LEU A 1 269 ? 1.774 2.037 7.340 1.00 98.00 269 LEU A CA 1
ATOM 1971 C C . LEU A 1 269 ? 2.997 1.537 8.128 1.00 98.00 269 LEU A C 1
ATOM 1973 O O . LEU A 1 269 ? 2.861 1.178 9.297 1.00 98.00 269 LEU A O 1
ATOM 1977 N N . ALA A 1 270 ? 4.196 1.532 7.534 1.00 96.88 270 ALA A N 1
ATOM 1978 C CA . ALA A 1 270 ? 5.427 1.144 8.221 1.00 96.88 270 ALA A CA 1
ATOM 1979 C C . ALA A 1 270 ? 6.174 2.361 8.782 1.00 96.88 270 ALA A C 1
ATOM 1981 O O . ALA A 1 270 ? 6.616 3.248 8.051 1.00 96.88 270 ALA A O 1
ATOM 1982 N N . ALA A 1 271 ? 6.377 2.363 10.100 1.00 89.69 271 ALA A N 1
ATOM 1983 C CA . ALA A 1 271 ? 7.078 3.430 10.810 1.00 89.69 271 ALA A CA 1
ATOM 1984 C C . ALA A 1 271 ? 8.594 3.409 10.558 1.00 89.69 271 ALA A C 1
ATOM 1986 O O . ALA A 1 271 ? 9.257 4.442 10.642 1.00 89.69 271 ALA A O 1
ATOM 1987 N N . THR A 1 272 ? 9.153 2.230 10.273 1.00 94.75 272 THR A N 1
ATOM 1988 C CA . THR A 1 272 ? 10.597 2.022 10.120 1.00 94.75 272 THR A CA 1
ATOM 1989 C C . THR A 1 272 ? 10.916 1.157 8.909 1.00 94.75 272 THR A C 1
ATOM 1991 O O . THR A 1 272 ? 10.091 0.359 8.466 1.00 94.75 272 THR A O 1
ATOM 1994 N N . ALA A 1 273 ? 12.133 1.305 8.391 1.00 96.31 273 ALA A N 1
ATOM 1995 C CA . ALA A 1 273 ? 12.691 0.425 7.376 1.00 96.31 273 ALA A CA 1
ATOM 1996 C C . ALA A 1 273 ? 13.843 -0.383 7.973 1.00 96.31 273 ALA A C 1
ATOM 1998 O O . ALA A 1 273 ? 14.668 0.175 8.699 1.00 96.31 273 ALA A O 1
ATOM 1999 N N . GLY A 1 274 ? 13.932 -1.671 7.659 1.00 93.94 274 GLY A N 1
ATOM 2000 C CA . GLY A 1 274 ? 14.995 -2.507 8.202 1.00 93.94 274 GLY A CA 1
ATOM 2001 C C . GLY A 1 274 ? 14.779 -4.004 8.009 1.00 93.94 274 GLY A C 1
ATOM 2002 O O . GLY A 1 274 ? 13.892 -4.415 7.259 1.00 93.94 274 GLY A O 1
ATOM 2003 N N . PRO A 1 275 ? 15.609 -4.835 8.666 1.00 93.88 275 PRO A N 1
ATOM 2004 C CA . PRO A 1 275 ? 15.376 -6.271 8.721 1.00 93.88 275 PRO A CA 1
ATOM 2005 C C . PRO A 1 275 ? 14.073 -6.579 9.466 1.00 93.88 275 PRO A C 1
ATOM 2007 O O . PRO A 1 275 ? 13.582 -5.763 10.249 1.00 93.88 275 PRO A O 1
ATOM 2010 N N . GLN A 1 276 ? 13.545 -7.785 9.257 1.00 95.00 276 GLN A N 1
ATOM 2011 C CA . GLN A 1 276 ? 12.387 -8.270 10.000 1.00 95.00 276 GLN A CA 1
ATOM 2012 C C . GLN A 1 276 ? 12.638 -8.162 11.516 1.00 95.00 276 GLN A C 1
ATOM 2014 O O . GLN A 1 276 ? 13.632 -8.715 12.000 1.00 95.00 276 GLN A O 1
ATOM 2019 N N . PRO A 1 277 ? 11.765 -7.472 12.275 1.00 91.56 277 PRO A N 1
ATOM 2020 C CA . PRO A 1 277 ? 11.920 -7.369 13.716 1.00 91.56 277 PRO A CA 1
ATOM 2021 C C . PRO A 1 277 ? 11.683 -8.727 14.382 1.00 91.56 277 PRO A C 1
ATOM 2023 O O . PRO A 1 277 ? 11.027 -9.614 13.829 1.00 91.56 277 PRO A O 1
ATOM 2026 N N . MET A 1 278 ? 12.205 -8.897 15.598 1.00 92.31 278 MET A N 1
ATOM 2027 C CA . MET A 1 278 ? 11.944 -10.109 16.371 1.00 92.31 278 MET A CA 1
ATOM 2028 C C . MET A 1 278 ? 10.471 -10.161 16.788 1.00 92.31 278 MET A C 1
ATOM 2030 O O . MET A 1 278 ? 10.027 -9.417 17.663 1.00 92.31 278 MET A O 1
ATOM 2034 N N . LEU A 1 279 ? 9.719 -11.065 16.171 1.00 93.19 279 LEU A N 1
ATOM 2035 C CA . LEU A 1 279 ? 8.303 -11.285 16.441 1.00 93.19 279 LEU A CA 1
ATOM 2036 C C . LEU A 1 279 ? 7.982 -12.778 16.375 1.00 93.19 279 LEU A C 1
ATOM 2038 O O . LEU A 1 279 ? 8.640 -13.535 15.660 1.00 93.19 279 LEU A O 1
ATOM 2042 N N . VAL A 1 280 ? 6.963 -13.199 17.121 1.00 96.00 280 VAL A N 1
ATOM 2043 C CA . VAL A 1 280 ? 6.341 -14.514 16.937 1.00 96.00 280 VAL A CA 1
ATOM 2044 C C . VAL A 1 280 ? 5.234 -14.342 15.909 1.00 96.00 280 VAL A C 1
ATOM 2046 O O . VAL A 1 280 ? 4.241 -13.677 16.200 1.00 96.00 280 VAL A O 1
ATOM 2049 N N . THR A 1 281 ? 5.424 -14.898 14.712 1.00 97.38 281 THR A N 1
ATOM 2050 C CA . THR A 1 281 ? 4.461 -14.765 13.611 1.00 97.38 281 THR A CA 1
ATOM 2051 C C . THR A 1 281 ? 3.215 -15.580 13.924 1.00 97.38 281 THR A C 1
ATOM 2053 O O . THR A 1 281 ? 3.303 -16.785 14.146 1.00 97.38 281 THR A O 1
ATOM 2056 N N . GLU A 1 282 ? 2.059 -14.924 13.924 1.00 97.75 282 GLU A N 1
ATOM 2057 C CA . GLU A 1 282 ? 0.750 -15.543 14.169 1.00 97.75 282 GLU A CA 1
ATOM 2058 C C . GLU A 1 282 ? -0.077 -15.631 12.884 1.00 97.75 282 GLU A C 1
ATOM 2060 O O . GLU A 1 282 ? -0.916 -16.518 12.752 1.00 97.75 282 GLU A O 1
ATOM 2065 N N . ALA A 1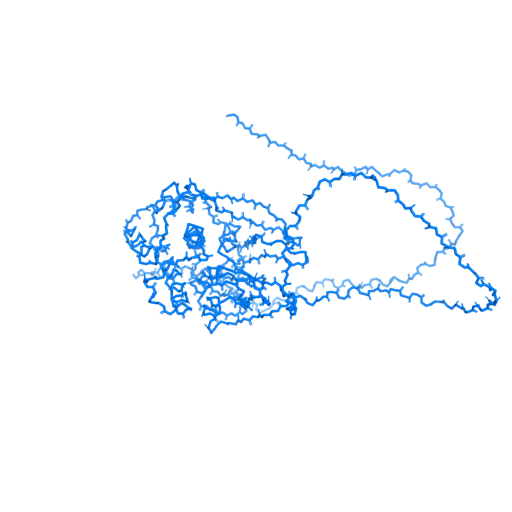 283 ? 0.185 -14.740 11.926 1.00 98.31 283 ALA A N 1
ATOM 2066 C CA . ALA A 1 283 ? -0.409 -14.760 10.600 1.00 98.31 283 ALA A CA 1
ATOM 2067 C C . ALA A 1 283 ? 0.627 -14.385 9.534 1.00 98.31 283 ALA A C 1
ATOM 2069 O O . ALA A 1 283 ? 1.491 -13.530 9.745 1.00 98.31 283 ALA A O 1
ATOM 2070 N N . LEU A 1 284 ? 0.521 -15.030 8.377 1.00 98.56 284 LEU A N 1
ATOM 2071 C CA . LEU A 1 284 ? 1.288 -14.738 7.174 1.00 98.56 284 LEU A CA 1
ATOM 2072 C C . LEU A 1 284 ? 0.292 -14.574 6.037 1.00 98.56 284 LEU A C 1
ATOM 2074 O O . LEU A 1 284 ? -0.533 -15.459 5.831 1.00 98.56 284 LEU A O 1
ATOM 2078 N N . GLY A 1 285 ? 0.428 -13.492 5.285 1.00 98.62 285 GLY A N 1
ATOM 2079 C CA . GLY A 1 285 ? -0.281 -13.322 4.032 1.00 98.62 285 GLY A CA 1
ATOM 2080 C C . GLY A 1 285 ? 0.665 -13.041 2.878 1.00 98.62 285 GLY A C 1
ATOM 2081 O O . GLY A 1 285 ? 1.711 -12.407 3.052 1.00 98.62 285 GLY A O 1
ATOM 2082 N N . VAL A 1 286 ? 0.302 -13.540 1.702 1.00 98.75 286 VAL A N 1
ATOM 2083 C CA . VAL A 1 286 ? 1.056 -13.419 0.457 1.00 98.75 286 VAL A CA 1
ATOM 2084 C C . VAL A 1 286 ? 0.132 -12.859 -0.619 1.00 98.75 286 VAL A C 1
ATOM 2086 O O . VAL A 1 286 ? -0.785 -13.534 -1.084 1.00 98.75 286 VAL A O 1
ATOM 2089 N N . GLY A 1 287 ? 0.387 -11.620 -1.028 1.00 98.56 287 GLY A N 1
ATOM 2090 C CA . GLY A 1 287 ? -0.379 -10.926 -2.057 1.00 98.56 287 GLY A CA 1
ATOM 2091 C C . GLY A 1 287 ? 0.341 -10.936 -3.398 1.00 98.56 287 GLY A C 1
ATOM 2092 O O . GLY A 1 287 ? 1.512 -10.571 -3.476 1.00 98.56 287 GLY A O 1
ATOM 2093 N N . ALA A 1 288 ? -0.344 -11.360 -4.454 1.00 97.75 288 ALA A N 1
ATOM 2094 C CA . ALA A 1 288 ? 0.186 -11.441 -5.808 1.00 97.75 288 ALA A CA 1
ATOM 2095 C C . ALA A 1 288 ? -0.084 -10.174 -6.609 1.00 97.75 288 ALA A C 1
ATOM 2097 O O . ALA A 1 288 ? -1.194 -9.650 -6.612 1.00 97.75 288 ALA A O 1
ATOM 2098 N N . GLY A 1 289 ? 0.921 -9.756 -7.375 1.00 93.62 289 GLY A N 1
ATOM 2099 C CA . GLY A 1 289 ? 0.755 -8.713 -8.374 1.00 93.62 289 GLY A CA 1
ATOM 2100 C C . GLY A 1 289 ? 0.216 -9.253 -9.697 1.00 93.62 289 GLY A C 1
ATOM 2101 O O . GLY A 1 289 ? 0.237 -10.458 -9.992 1.00 93.62 289 GLY A O 1
ATOM 2102 N N . THR A 1 290 ? -0.232 -8.324 -10.538 1.00 89.81 290 THR A N 1
ATOM 2103 C CA . THR A 1 290 ? -0.790 -8.638 -11.860 1.00 89.81 290 THR A CA 1
ATOM 2104 C C . THR A 1 290 ? 0.247 -9.203 -12.834 1.00 89.81 290 THR A C 1
ATOM 2106 O O . THR A 1 290 ? -0.053 -10.154 -13.553 1.00 89.81 290 THR A O 1
ATOM 2109 N N . LYS A 1 291 ? 1.480 -8.676 -12.847 1.00 86.38 291 LYS A N 1
ATOM 2110 C CA . LYS A 1 291 ? 2.551 -9.203 -13.712 1.00 86.38 291 LYS A CA 1
ATOM 2111 C C . LYS A 1 291 ? 2.983 -10.588 -13.227 1.00 86.38 291 LYS A C 1
ATOM 2113 O O . LYS A 1 291 ? 3.339 -10.736 -12.061 1.00 86.38 291 LYS A O 1
ATOM 2118 N N . ASP A 1 292 ? 3.026 -11.558 -14.132 1.00 83.50 292 ASP A N 1
ATOM 2119 C CA . ASP A 1 292 ? 3.586 -12.885 -13.877 1.00 83.50 292 ASP A CA 1
ATOM 2120 C C . ASP A 1 292 ? 4.846 -13.065 -14.727 1.00 83.50 292 ASP A C 1
ATOM 2122 O O . ASP A 1 292 ? 4.793 -13.083 -15.957 1.00 83.50 292 ASP A O 1
ATOM 2126 N N . THR A 1 293 ? 6.010 -13.061 -14.078 1.00 79.31 293 THR A N 1
ATOM 2127 C CA . THR A 1 293 ? 7.311 -13.128 -14.752 1.00 79.31 293 THR A CA 1
ATOM 2128 C C . THR A 1 293 ? 7.965 -14.468 -14.430 1.00 79.31 293 THR A C 1
ATOM 2130 O O . THR A 1 293 ? 8.226 -14.735 -13.254 1.00 79.31 293 THR A O 1
ATOM 2133 N N . PRO A 1 294 ? 8.286 -15.305 -15.436 1.00 75.19 294 PRO A N 1
ATOM 2134 C CA . PRO A 1 294 ? 8.931 -16.590 -15.197 1.00 75.19 294 PRO A CA 1
ATOM 2135 C C . PRO A 1 294 ? 10.186 -16.458 -14.330 1.00 75.19 294 PRO A C 1
ATOM 2137 O O . PRO A 1 294 ? 11.025 -15.586 -14.550 1.00 75.19 294 PRO A O 1
ATOM 2140 N N . GLY A 1 295 ? 10.308 -17.328 -13.327 1.00 77.62 295 GLY A N 1
ATOM 2141 C CA . GLY A 1 295 ? 11.458 -17.359 -12.421 1.00 77.62 295 GLY A CA 1
ATOM 2142 C C . GLY A 1 295 ? 11.474 -16.275 -11.339 1.00 77.62 295 GLY A C 1
ATOM 2143 O O . GLY A 1 295 ? 12.342 -16.338 -10.472 1.00 77.62 295 GLY A O 1
ATOM 2144 N N . ARG A 1 296 ? 10.520 -15.332 -11.327 1.00 80.56 296 ARG A N 1
ATOM 2145 C CA . ARG A 1 296 ? 10.403 -14.316 -10.275 1.00 80.56 296 ARG A CA 1
ATOM 2146 C C . ARG A 1 296 ? 8.974 -14.229 -9.724 1.00 80.56 296 ARG A C 1
ATOM 2148 O O . ARG A 1 296 ? 8.107 -13.634 -10.363 1.00 80.56 296 ARG A O 1
ATOM 2155 N N . PRO A 1 297 ? 8.745 -14.734 -8.504 1.00 88.44 297 PRO A N 1
ATOM 2156 C CA . PRO A 1 297 ? 7.495 -14.542 -7.779 1.00 88.44 297 PRO A CA 1
ATOM 2157 C C . PRO A 1 297 ? 7.206 -13.049 -7.573 1.00 88.44 297 PRO A C 1
ATOM 2159 O O . PRO A 1 297 ? 7.902 -12.378 -6.816 1.00 88.44 297 PRO A O 1
ATOM 2162 N N . ASN A 1 298 ? 6.197 -12.518 -8.262 1.00 92.88 298 ASN A N 1
ATOM 2163 C CA . ASN A 1 298 ? 5.733 -11.144 -8.075 1.00 92.88 298 ASN A CA 1
ATOM 2164 C C . ASN A 1 298 ? 4.736 -11.093 -6.911 1.00 92.88 298 ASN A C 1
ATOM 2166 O O . ASN A 1 298 ? 3.521 -11.141 -7.124 1.00 92.88 298 ASN A O 1
ATOM 2170 N N . VAL A 1 299 ? 5.263 -11.084 -5.686 1.00 96.44 299 VAL A N 1
ATOM 2171 C CA . VAL A 1 299 ? 4.470 -11.164 -4.455 1.00 96.44 299 VAL A CA 1
ATOM 2172 C C . VAL A 1 299 ? 4.983 -10.213 -3.376 1.00 96.44 299 VAL A C 1
ATOM 2174 O O . VAL A 1 299 ? 6.182 -9.985 -3.264 1.00 96.44 299 VAL A O 1
ATOM 2177 N N . VAL A 1 300 ? 4.079 -9.709 -2.541 1.00 98.12 300 VAL A N 1
ATOM 2178 C CA . VAL A 1 300 ? 4.388 -9.051 -1.263 1.00 98.12 300 VAL A CA 1
ATOM 2179 C C . VAL A 1 300 ? 3.999 -9.993 -0.139 1.00 98.12 300 VAL A C 1
ATOM 2181 O O . VAL A 1 300 ? 2.973 -10.668 -0.225 1.00 98.12 300 VAL A O 1
ATOM 2184 N N . ARG A 1 301 ? 4.796 -10.028 0.933 1.00 98.44 301 ARG A N 1
ATOM 2185 C CA . ARG A 1 301 ? 4.445 -10.780 2.144 1.00 98.44 301 ARG A CA 1
ATOM 2186 C C . ARG A 1 301 ? 4.203 -9.838 3.307 1.00 98.44 301 ARG A C 1
ATOM 2188 O O . ARG A 1 301 ? 4.950 -8.880 3.494 1.00 98.44 301 ARG A O 1
ATOM 2195 N N . VAL A 1 302 ? 3.202 -10.156 4.117 1.00 98.75 302 VAL A N 1
ATOM 2196 C CA . VAL A 1 302 ? 2.959 -9.493 5.398 1.00 98.75 302 VAL A CA 1
ATOM 2197 C C . VAL A 1 302 ? 2.989 -10.544 6.493 1.00 98.75 302 VAL A C 1
ATOM 2199 O O . VAL A 1 302 ? 2.228 -11.509 6.462 1.00 98.75 302 VAL A O 1
ATOM 2202 N N . LEU A 1 303 ? 3.889 -10.365 7.454 1.00 98.62 303 LEU A N 1
ATOM 2203 C CA . LEU A 1 303 ? 3.954 -11.180 8.661 1.00 98.62 303 LEU A CA 1
ATOM 2204 C C . LEU A 1 303 ? 3.367 -10.356 9.797 1.00 98.62 303 LEU A C 1
ATOM 2206 O O . LEU A 1 303 ? 3.867 -9.268 10.065 1.00 98.62 303 LEU A O 1
ATOM 2210 N N . VAL A 1 304 ? 2.339 -10.867 10.466 1.00 98.38 304 VAL A N 1
ATOM 2211 C CA . VAL A 1 304 ? 1.698 -10.220 11.616 1.00 98.38 304 VAL A CA 1
ATOM 2212 C C . VAL A 1 304 ? 1.852 -11.119 12.826 1.00 98.38 304 VAL A C 1
ATOM 2214 O O . VAL A 1 304 ? 1.725 -12.343 12.732 1.00 98.38 304 VAL A O 1
ATOM 2217 N N . GLY A 1 305 ? 2.110 -10.531 13.984 1.00 96.25 305 GLY A N 1
ATOM 2218 C CA . GLY A 1 305 ? 2.210 -11.319 15.196 1.00 96.25 305 GLY A CA 1
ATOM 2219 C C . GLY A 1 305 ? 2.325 -10.481 16.445 1.00 96.25 305 GLY A C 1
ATOM 2220 O O . GLY A 1 305 ? 1.867 -9.341 16.501 1.00 96.25 305 GLY A O 1
ATOM 2221 N N . ARG A 1 306 ? 2.958 -11.071 17.452 1.00 95.06 306 ARG A N 1
ATOM 2222 C CA . ARG A 1 306 ? 3.239 -10.430 18.737 1.00 95.06 306 ARG A CA 1
ATOM 2223 C C . ARG A 1 306 ? 4.743 -10.236 18.925 1.00 95.06 306 ARG A C 1
ATOM 2225 O O . ARG A 1 306 ? 5.525 -11.002 18.349 1.00 95.06 306 ARG A O 1
ATOM 2232 N N . PRO A 1 307 ? 5.172 -9.272 19.756 1.00 93.19 307 PRO A N 1
ATOM 2233 C CA . PRO A 1 307 ? 6.578 -9.117 20.095 1.00 93.19 307 PRO A CA 1
ATOM 2234 C C . PRO A 1 307 ? 7.161 -10.428 20.625 1.00 93.19 307 PRO A C 1
ATOM 2236 O O . PRO A 1 307 ? 6.528 -11.138 21.416 1.00 93.19 307 PRO A O 1
ATOM 2239 N N . PHE A 1 308 ? 8.371 -10.760 20.181 1.00 90.19 308 PHE A N 1
ATOM 2240 C CA . PHE A 1 308 ? 9.105 -11.866 20.773 1.00 90.19 308 PHE A CA 1
ATOM 2241 C C . PHE A 1 308 ? 9.691 -11.420 22.114 1.00 90.19 308 PHE A C 1
ATOM 2243 O O . PHE A 1 308 ? 10.534 -10.525 22.171 1.00 90.19 308 PHE A O 1
ATOM 2250 N N . THR A 1 309 ? 9.268 -12.072 23.191 1.00 84.00 309 THR A N 1
ATOM 2251 C CA . THR A 1 309 ? 9.883 -11.959 24.512 1.00 84.00 309 THR A CA 1
ATOM 2252 C C . THR A 1 309 ? 10.666 -13.234 24.776 1.00 84.00 309 THR A C 1
ATOM 2254 O O . THR A 1 309 ? 10.095 -14.325 24.800 1.00 84.00 309 THR A O 1
ATOM 2257 N N . ALA A 1 310 ? 11.982 -13.112 24.947 1.00 77.56 310 ALA A N 1
ATOM 2258 C CA . ALA A 1 310 ? 12.778 -14.235 25.414 1.00 77.56 310 ALA A CA 1
ATOM 2259 C C . ALA A 1 310 ? 12.344 -14.556 26.849 1.00 77.56 310 ALA A C 1
ATOM 2261 O O . ALA A 1 310 ? 12.572 -13.756 27.756 1.00 77.56 310 ALA A O 1
ATOM 2262 N N . GLU A 1 311 ? 11.717 -15.712 27.055 1.00 73.12 311 GLU A N 1
ATOM 2263 C CA . GLU A 1 311 ? 11.579 -16.252 28.403 1.00 73.12 311 GLU A CA 1
ATOM 2264 C C . GLU A 1 311 ? 12.988 -16.544 28.936 1.00 73.12 311 GLU A C 1
ATOM 2266 O O . GLU A 1 311 ? 13.801 -17.128 28.203 1.00 73.12 311 GLU A O 1
ATOM 2271 N N . PRO A 1 312 ? 13.319 -16.152 30.178 1.00 59.88 312 PRO A N 1
ATOM 2272 C CA . PRO A 1 312 ? 14.565 -16.574 30.782 1.00 59.88 312 PRO A CA 1
ATOM 2273 C C . PRO A 1 312 ? 14.576 -18.100 30.796 1.00 59.88 312 PRO A C 1
ATOM 2275 O O . PRO A 1 312 ? 13.776 -18.743 31.475 1.00 59.88 312 PRO A O 1
ATOM 2278 N N . HIS A 1 313 ? 15.481 -18.688 30.014 1.00 58.00 313 HIS A N 1
ATOM 2279 C CA . HIS A 1 313 ? 15.758 -20.111 30.099 1.00 58.00 313 HIS A CA 1
ATOM 2280 C C . HIS A 1 313 ? 16.133 -20.379 31.556 1.00 58.00 313 HIS A C 1
ATOM 2282 O O . HIS A 1 313 ? 17.110 -19.805 32.043 1.00 58.00 313 HIS A O 1
ATOM 2288 N N . ALA A 1 314 ? 15.342 -21.188 32.267 1.00 58.31 314 ALA A N 1
ATOM 2289 C CA . ALA A 1 314 ? 15.709 -21.630 33.602 1.00 58.31 314 ALA A CA 1
ATOM 2290 C C . ALA A 1 314 ? 17.107 -22.245 33.490 1.00 58.31 314 ALA A C 1
ATOM 2292 O O . ALA A 1 314 ? 17.288 -23.279 32.842 1.00 58.31 314 ALA A O 1
ATOM 2293 N N . ALA A 1 315 ? 18.111 -21.552 34.028 1.00 54.47 315 ALA A N 1
ATOM 2294 C CA . ALA A 1 315 ? 19.489 -22.001 33.989 1.00 54.47 315 ALA A CA 1
ATOM 2295 C C . ALA A 1 315 ? 19.545 -23.376 34.669 1.00 54.47 315 ALA A C 1
ATOM 2297 O O . ALA A 1 315 ? 19.431 -23.460 35.889 1.00 54.47 315 ALA A O 1
ATOM 2298 N N . GLY A 1 316 ? 19.645 -24.459 33.889 1.00 56.75 316 GLY A N 1
ATOM 2299 C CA . GLY A 1 316 ? 19.774 -25.800 34.462 1.00 56.75 316 GLY A CA 1
ATOM 2300 C C . GLY A 1 316 ? 19.226 -26.988 33.676 1.00 56.75 316 GLY A C 1
ATOM 2301 O O . GLY A 1 316 ? 19.515 -28.108 34.085 1.00 56.75 316 GLY A O 1
ATOM 2302 N N . GLN A 1 317 ? 18.491 -26.823 32.572 1.00 51.88 317 GLN A N 1
ATOM 2303 C CA . GLN A 1 317 ? 18.136 -27.981 31.738 1.00 51.88 317 GLN A CA 1
ATOM 2304 C C . GLN A 1 317 ? 19.034 -28.042 30.499 1.00 51.88 317 GLN A C 1
ATOM 2306 O O . GLN A 1 317 ? 18.896 -27.197 29.614 1.00 51.88 317 GLN A O 1
ATOM 2311 N N . PRO A 1 318 ? 19.989 -28.993 30.418 1.00 56.03 318 PRO A N 1
ATOM 2312 C CA . PRO A 1 318 ? 20.710 -29.217 29.176 1.00 56.03 318 PRO A CA 1
ATOM 2313 C C . PRO A 1 318 ? 19.691 -29.546 28.085 1.00 56.03 318 PRO A C 1
ATOM 2315 O O . PRO A 1 318 ? 18.865 -30.444 28.256 1.00 56.03 318 PRO A O 1
ATOM 2318 N N . SER A 1 319 ? 19.748 -28.802 26.978 1.00 60.91 319 SER A N 1
ATOM 2319 C CA . SER A 1 319 ? 19.009 -29.135 25.761 1.00 60.91 319 SER A CA 1
ATOM 2320 C C . SER A 1 319 ? 19.287 -30.600 25.444 1.00 60.91 319 SER A C 1
ATOM 2322 O O . SER A 1 319 ? 20.453 -30.985 25.307 1.00 60.91 319 SER A O 1
ATOM 2324 N N . ALA A 1 320 ? 18.240 -31.429 25.423 1.00 59.62 320 ALA A N 1
ATOM 2325 C CA . ALA A 1 320 ? 18.376 -32.834 25.085 1.00 59.62 320 ALA A CA 1
ATOM 2326 C C . ALA A 1 320 ? 19.060 -32.901 23.719 1.00 59.62 320 ALA A C 1
ATOM 2328 O O . ALA A 1 320 ? 18.507 -32.439 22.720 1.00 59.62 320 ALA A O 1
ATOM 2329 N N . ALA A 1 321 ? 20.295 -33.405 23.697 1.00 57.16 321 ALA A N 1
ATOM 2330 C CA . ALA A 1 321 ? 21.038 -33.569 22.465 1.00 57.16 321 ALA A CA 1
ATOM 2331 C C . ALA A 1 321 ? 20.159 -34.370 21.501 1.00 57.16 321 ALA A C 1
ATOM 2333 O O . ALA A 1 321 ? 19.787 -35.508 21.797 1.00 57.16 321 ALA A O 1
ATOM 2334 N N . LEU A 1 322 ? 19.802 -33.761 20.368 1.00 55.00 322 LEU A N 1
ATOM 2335 C CA . LEU A 1 322 ? 19.231 -34.497 19.248 1.00 55.00 322 LEU A CA 1
ATOM 2336 C C . LEU A 1 322 ? 20.173 -35.678 18.982 1.00 55.00 322 LEU A C 1
ATOM 2338 O O . LEU A 1 322 ? 21.385 -35.450 18.881 1.00 55.00 322 LEU A O 1
ATOM 2342 N N . PRO A 1 323 ? 19.675 -36.927 18.925 1.00 49.41 323 PRO A N 1
ATOM 2343 C CA . PRO A 1 323 ? 20.531 -38.067 18.666 1.00 49.41 323 PRO A CA 1
ATOM 2344 C C . PRO A 1 323 ? 21.217 -37.838 17.323 1.00 49.41 323 PRO A C 1
ATOM 2346 O O . PRO A 1 323 ? 20.592 -37.842 16.265 1.00 49.41 323 PRO A O 1
ATOM 2349 N N . THR A 1 324 ? 22.522 -37.595 17.387 1.00 49.97 324 THR A N 1
ATOM 2350 C CA . THR A 1 324 ? 23.406 -37.591 16.231 1.00 49.97 324 THR A CA 1
ATOM 2351 C C . THR A 1 324 ? 23.418 -39.022 15.706 1.00 49.97 324 THR A C 1
ATOM 2353 O O . THR A 1 324 ? 24.120 -39.907 16.195 1.00 49.97 324 THR A O 1
ATOM 2356 N N . THR A 1 325 ? 22.550 -39.293 14.736 1.00 54.50 325 THR A N 1
ATOM 2357 C CA . THR A 1 325 ? 22.726 -40.443 13.865 1.00 54.50 325 THR A CA 1
ATOM 2358 C C . THR A 1 325 ? 23.913 -40.111 12.979 1.00 54.50 325 THR A C 1
ATOM 2360 O O . THR A 1 325 ? 23.781 -39.355 12.015 1.00 54.50 325 THR A O 1
ATOM 2363 N N . ALA A 1 326 ? 25.086 -40.638 13.332 1.00 50.91 326 ALA A N 1
ATOM 2364 C CA . ALA A 1 326 ? 26.231 -40.640 12.437 1.00 50.91 326 ALA A CA 1
ATOM 2365 C C . ALA A 1 326 ? 25.777 -41.156 11.057 1.00 50.91 326 ALA A C 1
ATOM 2367 O O . ALA A 1 326 ? 25.030 -42.143 11.005 1.00 50.91 326 ALA A O 1
ATOM 2368 N N . PRO A 1 327 ? 26.181 -40.518 9.944 1.00 48.78 327 PRO A N 1
ATOM 2369 C CA . PRO A 1 327 ? 25.869 -41.042 8.626 1.00 48.78 327 PRO A CA 1
ATOM 2370 C C . PRO A 1 327 ? 26.428 -42.463 8.551 1.00 48.78 327 PRO A C 1
ATOM 2372 O O . PRO A 1 327 ? 27.627 -42.684 8.740 1.00 48.78 327 PRO A O 1
ATOM 2375 N N . ARG A 1 328 ? 25.550 -43.449 8.332 1.00 45.66 328 ARG A N 1
ATOM 2376 C CA . ARG A 1 328 ? 25.989 -44.812 8.039 1.00 45.66 328 ARG A CA 1
ATOM 2377 C C . ARG A 1 328 ? 26.893 -44.727 6.817 1.00 45.66 328 ARG A C 1
ATOM 2379 O O . ARG A 1 328 ? 26.446 -44.308 5.754 1.00 45.66 328 ARG A O 1
ATOM 2386 N N . SER A 1 329 ? 28.153 -45.114 6.993 1.00 41.94 329 SER A N 1
ATOM 2387 C CA . SER A 1 329 ? 29.093 -45.330 5.900 1.00 41.94 329 SER A CA 1
ATOM 2388 C C . SER A 1 329 ? 28.477 -46.339 4.934 1.00 41.94 329 SER A C 1
ATOM 2390 O O . SER A 1 329 ? 28.429 -47.538 5.213 1.00 41.94 329 SER A O 1
ATOM 2392 N N . THR A 1 330 ? 27.944 -45.858 3.816 1.00 50.19 330 THR A N 1
ATOM 2393 C CA . THR A 1 330 ? 27.596 -46.704 2.680 1.00 50.19 330 THR A CA 1
ATOM 2394 C C . THR A 1 330 ? 28.883 -46.972 1.917 1.00 50.19 330 THR A C 1
ATOM 2396 O O . THR A 1 330 ? 29.168 -46.332 0.906 1.00 50.19 330 THR A O 1
ATOM 2399 N N . ALA A 1 331 ? 29.690 -47.907 2.419 1.00 40.62 331 ALA A N 1
ATOM 2400 C CA . ALA A 1 331 ? 30.635 -48.589 1.549 1.00 40.62 331 ALA A CA 1
ATOM 2401 C C . ALA A 1 331 ? 29.822 -49.218 0.398 1.00 40.62 331 ALA A C 1
ATOM 2403 O O . ALA A 1 331 ? 28.789 -49.842 0.673 1.00 40.62 331 ALA A O 1
ATOM 2404 N N . PRO A 1 332 ? 30.214 -49.031 -0.873 1.00 40.16 332 PRO A N 1
ATOM 2405 C CA . PRO A 1 332 ? 29.495 -49.620 -1.989 1.00 40.16 332 PRO A CA 1
ATOM 2406 C C . PRO A 1 332 ? 29.537 -51.140 -1.840 1.00 40.16 332 PRO A C 1
ATOM 2408 O O . PRO A 1 332 ? 30.598 -51.762 -1.828 1.00 40.16 332 PRO A O 1
ATOM 2411 N N . ARG A 1 333 ? 28.358 -51.734 -1.667 1.00 41.00 333 ARG A N 1
ATOM 2412 C CA . ARG A 1 333 ? 28.187 -53.181 -1.658 1.00 41.00 333 ARG A CA 1
ATOM 2413 C C . ARG A 1 333 ? 28.495 -53.657 -3.078 1.00 41.00 333 ARG A C 1
ATOM 2415 O O . ARG A 1 333 ? 27.825 -53.227 -4.013 1.00 41.00 333 ARG A O 1
ATOM 2422 N N . ALA A 1 334 ? 29.535 -54.474 -3.234 1.00 41.31 334 ALA A N 1
ATOM 2423 C CA . ALA A 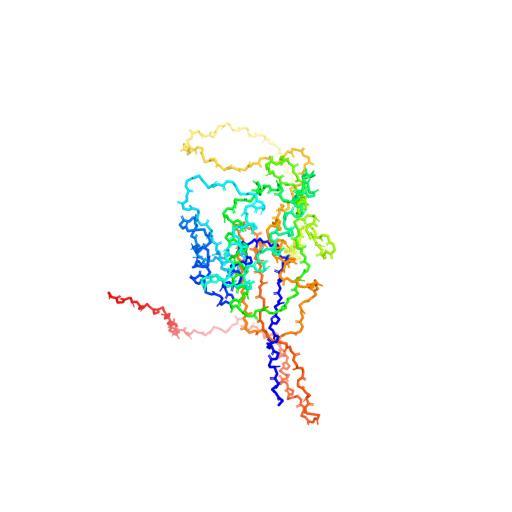1 334 ? 29.840 -55.118 -4.504 1.00 41.31 334 ALA A CA 1
ATOM 2424 C C . ALA A 1 334 ? 28.590 -55.871 -4.979 1.00 41.31 334 ALA A C 1
ATOM 2426 O O . ALA A 1 334 ? 28.043 -56.697 -4.246 1.00 41.31 334 ALA A O 1
ATOM 2427 N N . ILE A 1 335 ? 28.106 -55.514 -6.166 1.00 42.31 335 ILE A N 1
ATOM 2428 C CA . ILE A 1 335 ? 27.047 -56.246 -6.850 1.00 42.31 335 ILE A CA 1
ATOM 2429 C C . ILE A 1 335 ? 27.727 -57.484 -7.427 1.00 42.31 335 ILE A C 1
ATOM 2431 O O . ILE A 1 335 ? 28.602 -57.361 -8.282 1.00 42.31 335 ILE A O 1
ATOM 2435 N N . ASP A 1 336 ? 27.368 -58.649 -6.901 1.00 41.62 336 ASP A N 1
ATOM 2436 C CA . ASP A 1 336 ? 27.750 -59.941 -7.458 1.00 41.62 336 ASP A CA 1
ATOM 2437 C C . ASP A 1 336 ? 26.922 -60.166 -8.738 1.00 41.62 336 ASP A C 1
ATOM 2439 O O . ASP A 1 336 ? 25.687 -60.186 -8.649 1.00 41.62 336 ASP A O 1
ATOM 2443 N N . PRO A 1 337 ? 27.541 -60.247 -9.931 1.00 40.62 337 PRO A N 1
ATOM 2444 C CA . PRO A 1 337 ? 26.814 -60.264 -11.198 1.00 40.62 337 PRO A CA 1
ATOM 2445 C C . PRO A 1 337 ? 26.056 -61.572 -11.494 1.00 40.62 337 PRO A C 1
ATOM 2447 O O . PRO A 1 337 ? 25.451 -61.650 -12.558 1.00 40.62 337 PRO A O 1
ATOM 2450 N N . ASP A 1 338 ? 26.031 -62.558 -10.587 1.00 42.53 338 ASP A N 1
ATOM 2451 C CA . ASP A 1 338 ? 25.469 -63.894 -10.868 1.00 42.53 338 ASP A CA 1
ATOM 2452 C C . ASP A 1 338 ? 24.346 -64.374 -9.920 1.00 42.53 338 ASP A C 1
ATOM 2454 O O . ASP A 1 338 ? 23.987 -65.551 -9.913 1.00 42.53 338 ASP A O 1
ATOM 2458 N N . SER A 1 339 ? 23.712 -63.482 -9.148 1.00 40.97 339 SER A N 1
ATOM 2459 C CA . SER A 1 339 ? 22.518 -63.846 -8.355 1.00 40.97 339 SER A CA 1
ATOM 2460 C C . SER A 1 339 ? 21.213 -63.495 -9.075 1.00 40.97 339 SER A C 1
ATOM 2462 O O . SER A 1 339 ? 20.574 -62.477 -8.821 1.00 40.97 339 SER A O 1
ATOM 2464 N N . ALA A 1 340 ? 20.802 -64.370 -9.990 1.00 39.12 340 ALA A N 1
ATOM 2465 C CA . ALA A 1 340 ? 19.420 -64.435 -10.442 1.00 39.12 340 ALA A CA 1
ATOM 2466 C C . ALA A 1 340 ? 18.576 -65.155 -9.375 1.00 39.12 340 ALA A C 1
ATOM 2468 O O . ALA A 1 340 ? 18.811 -66.331 -9.110 1.00 39.12 340 ALA A O 1
ATOM 2469 N N . ASP A 1 341 ? 17.580 -64.480 -8.796 1.00 37.28 341 ASP A N 1
ATOM 2470 C CA . ASP A 1 341 ? 16.471 -65.156 -8.109 1.00 37.28 341 ASP A CA 1
ATOM 2471 C C . ASP A 1 341 ? 15.136 -64.459 -8.454 1.00 37.28 341 ASP A C 1
ATOM 2473 O O . ASP A 1 341 ? 15.012 -63.242 -8.259 1.00 37.28 341 ASP A O 1
ATOM 2477 N N . PRO A 1 342 ? 14.155 -65.171 -9.043 1.00 45.06 342 PRO A N 1
ATOM 2478 C CA . PRO A 1 342 ? 12.904 -64.602 -9.514 1.00 45.06 342 PRO A CA 1
ATOM 2479 C C . PRO A 1 342 ? 11.807 -64.743 -8.453 1.00 45.06 342 PRO A C 1
ATOM 2481 O O . PRO A 1 342 ? 11.441 -65.857 -8.108 1.00 45.06 342 PRO A O 1
ATOM 2484 N N . ALA A 1 343 ? 11.235 -63.627 -7.993 1.00 34.38 343 ALA A N 1
ATOM 2485 C CA . ALA A 1 343 ? 9.829 -63.479 -7.573 1.00 34.38 343 ALA A CA 1
ATOM 2486 C C . ALA A 1 343 ? 9.656 -62.261 -6.656 1.00 34.38 343 ALA A C 1
ATOM 2488 O O . ALA A 1 343 ? 10.156 -62.238 -5.537 1.00 34.38 343 ALA A O 1
ATOM 2489 N N . ALA A 1 344 ? 8.860 -61.292 -7.108 1.00 35.09 344 ALA A N 1
ATOM 2490 C CA . ALA A 1 344 ? 8.017 -60.468 -6.242 1.00 35.09 344 ALA A CA 1
ATOM 2491 C C . ALA A 1 344 ? 6.969 -59.751 -7.109 1.00 35.09 344 ALA A C 1
ATOM 2493 O O . ALA A 1 344 ? 7.085 -58.564 -7.408 1.00 35.09 344 ALA A O 1
ATOM 2494 N N . SER A 1 345 ? 5.948 -60.494 -7.549 1.00 39.75 345 SER A N 1
ATOM 2495 C CA . SER A 1 345 ? 4.638 -59.901 -7.817 1.00 39.75 345 SER A CA 1
ATOM 2496 C C . SER A 1 345 ? 3.905 -59.790 -6.482 1.00 39.75 345 SER A C 1
ATOM 2498 O O . SER A 1 345 ? 3.582 -60.819 -5.901 1.00 39.75 345 SER A O 1
ATOM 2500 N N . ASP A 1 346 ? 3.727 -58.571 -5.984 1.00 38.41 346 ASP A N 1
ATOM 2501 C CA . ASP A 1 346 ? 2.548 -58.081 -5.248 1.00 38.41 346 ASP A CA 1
ATOM 2502 C C . ASP A 1 346 ? 2.945 -56.868 -4.410 1.00 38.41 346 ASP A C 1
ATOM 2504 O O . ASP A 1 346 ? 3.476 -57.000 -3.309 1.00 38.41 346 ASP A O 1
ATOM 2508 N N . LEU A 1 347 ? 2.634 -55.673 -4.909 1.00 37.12 347 LEU A N 1
ATOM 2509 C CA . LEU A 1 347 ? 2.431 -54.502 -4.063 1.00 37.12 347 LEU A CA 1
ATOM 2510 C C . LEU A 1 347 ? 1.213 -53.736 -4.589 1.00 37.12 347 LEU A C 1
ATOM 2512 O O . LEU A 1 347 ? 1.214 -53.186 -5.689 1.00 37.12 347 LEU A O 1
ATOM 2516 N N . ALA A 1 348 ? 0.156 -53.778 -3.780 1.00 34.16 348 ALA A N 1
ATOM 2517 C CA . ALA A 1 348 ? -1.135 -53.140 -3.985 1.00 34.16 348 ALA A CA 1
ATOM 2518 C C . ALA A 1 348 ? -1.036 -51.597 -4.070 1.00 34.16 348 ALA A C 1
ATOM 2520 O O . ALA A 1 348 ? -0.133 -51.003 -3.473 1.00 34.16 348 ALA A O 1
ATOM 2521 N N . PRO A 1 349 ? -1.973 -50.927 -4.769 1.00 35.81 349 PRO A N 1
ATOM 2522 C CA . PRO A 1 349 ? -1.966 -49.475 -4.926 1.00 35.81 349 PRO A CA 1
ATOM 2523 C C . PRO A 1 349 ? -2.388 -48.740 -3.643 1.00 35.81 349 PRO A C 1
ATOM 2525 O O . PRO A 1 349 ? -3.328 -49.132 -2.951 1.00 35.81 349 PRO A O 1
ATOM 2528 N N . VAL A 1 350 ? -1.705 -47.629 -3.357 1.00 37.72 350 VAL A N 1
ATOM 2529 C CA . VAL A 1 350 ? -2.009 -46.695 -2.260 1.00 37.72 350 VAL A CA 1
ATOM 2530 C C . VAL A 1 350 ? -3.220 -45.822 -2.652 1.00 37.72 350 VAL A C 1
ATOM 2532 O O . VAL A 1 350 ? -3.227 -45.289 -3.763 1.00 37.72 350 VAL A O 1
ATOM 2535 N N . PRO A 1 351 ? -4.250 -45.660 -1.797 1.00 32.59 351 PRO A N 1
ATOM 2536 C CA . PRO A 1 351 ? -5.504 -45.010 -2.178 1.00 32.59 351 PRO A CA 1
ATOM 2537 C C . PRO A 1 351 ? -5.419 -43.476 -2.200 1.00 32.59 351 PRO A C 1
ATOM 2539 O O . PRO A 1 351 ? -4.899 -42.844 -1.282 1.00 32.59 351 PRO A O 1
ATOM 2542 N N . SER A 1 352 ? -6.014 -42.881 -3.237 1.00 35.50 352 SER A N 1
ATOM 2543 C CA . SER A 1 352 ? -6.295 -41.451 -3.373 1.00 35.50 352 SER A CA 1
ATOM 2544 C C . SER A 1 352 ? -7.648 -41.102 -2.741 1.00 35.50 352 SER A C 1
ATOM 2546 O O . SER A 1 352 ? -8.687 -41.527 -3.245 1.00 35.50 352 SER A O 1
ATOM 2548 N N . THR A 1 353 ? -7.673 -40.293 -1.684 1.00 33.47 353 THR A N 1
ATOM 2549 C CA . THR A 1 353 ? -8.919 -39.718 -1.147 1.00 33.47 353 THR A CA 1
ATOM 2550 C C . THR A 1 353 ? -9.027 -38.238 -1.504 1.00 33.47 353 THR A C 1
ATOM 2552 O O . THR A 1 353 ? -8.562 -37.371 -0.768 1.00 33.47 353 THR A O 1
ATOM 2555 N N . LEU A 1 354 ? -9.665 -37.969 -2.646 1.00 31.47 354 LEU A N 1
ATOM 2556 C CA . LEU A 1 354 ? -10.403 -36.737 -2.927 1.00 31.47 354 LEU A CA 1
ATOM 2557 C C . LEU A 1 354 ? -11.822 -36.946 -2.385 1.00 31.47 354 LEU A C 1
ATOM 2559 O O . LEU A 1 354 ? -12.571 -37.753 -2.930 1.00 31.47 354 LEU A O 1
ATOM 2563 N N . ALA A 1 355 ? -12.180 -36.260 -1.302 1.00 32.12 355 ALA A N 1
ATOM 2564 C CA . ALA A 1 355 ? -13.555 -36.203 -0.819 1.00 32.12 355 ALA A CA 1
ATOM 2565 C C . ALA A 1 355 ? -14.193 -34.898 -1.310 1.00 32.12 355 ALA A C 1
ATOM 2567 O O . ALA A 1 355 ? -13.823 -33.810 -0.872 1.00 32.12 355 ALA A O 1
ATOM 2568 N N . ALA A 1 356 ? -15.131 -35.034 -2.244 1.00 36.41 356 ALA A N 1
ATOM 2569 C CA . ALA A 1 356 ? -16.146 -34.037 -2.548 1.00 36.41 356 ALA A CA 1
ATOM 2570 C C . ALA A 1 356 ? -17.292 -34.156 -1.524 1.00 36.41 356 ALA A C 1
ATOM 2572 O O . ALA A 1 356 ? -17.635 -35.269 -1.139 1.00 36.41 356 ALA A O 1
ATOM 2573 N N . ASN A 1 357 ? -17.863 -33.026 -1.102 1.00 33.88 357 ASN A N 1
ATOM 2574 C CA . ASN A 1 357 ? -19.224 -32.897 -0.556 1.00 33.88 357 ASN A CA 1
ATOM 2575 C C . ASN A 1 357 ? -19.609 -31.410 -0.669 1.00 33.88 357 ASN A C 1
ATOM 2577 O O . ASN A 1 357 ? -18.899 -30.555 -0.147 1.00 33.88 357 ASN A O 1
ATOM 2581 N N . GLU A 1 358 ? -20.469 -31.044 -1.619 1.00 33.69 358 GLU A N 1
ATOM 2582 C CA . GLU A 1 358 ? -21.941 -30.942 -1.521 1.00 33.69 358 GLU A CA 1
ATOM 2583 C C . GLU A 1 358 ? -22.432 -29.693 -0.754 1.00 33.69 358 GLU A C 1
ATOM 2585 O O . GLU A 1 358 ? -22.230 -29.541 0.448 1.00 33.69 358 GLU A O 1
ATOM 2590 N N . LEU A 1 359 ? -23.085 -28.798 -1.507 1.00 33.91 359 LEU A N 1
ATOM 2591 C CA . LEU A 1 359 ? -23.893 -27.655 -1.059 1.00 33.91 359 LEU A CA 1
ATOM 2592 C C . LEU A 1 359 ? -25.319 -28.131 -0.727 1.00 33.91 359 LEU A C 1
ATOM 2594 O O . LEU A 1 359 ? -25.827 -28.981 -1.462 1.00 33.91 359 LEU A O 1
ATOM 2598 N N . PRO A 1 360 ? -26.028 -27.538 0.250 1.00 46.59 360 PRO A N 1
ATOM 2599 C CA . PRO A 1 360 ? -27.479 -27.634 0.317 1.00 46.59 360 PRO A CA 1
ATOM 2600 C C . PRO A 1 360 ? -28.174 -26.389 -0.266 1.00 46.59 360 PRO A C 1
ATOM 2602 O O . PRO A 1 360 ? -27.590 -25.307 -0.338 1.00 46.59 360 PRO A O 1
ATOM 2605 N N . ALA A 1 361 ? -29.414 -26.623 -0.705 1.00 42.41 361 ALA A N 1
ATOM 2606 C CA . ALA A 1 361 ? -30.340 -25.716 -1.388 1.00 42.41 361 ALA A CA 1
ATOM 2607 C C . ALA A 1 361 ? -30.881 -24.560 -0.535 1.00 42.41 361 ALA A C 1
ATOM 2609 O O . ALA A 1 361 ? -30.929 -24.709 0.709 1.00 42.41 361 ALA A O 1
#

Foldseek 3Di:
DDPPPDLAAKEKEKEQVLFFDLQQLLQFLVQLPFDLVLLVLQCCLLPNQFWDWDWDWDDFQNDIAIGIDIDGRDPDDDFDALLRVLVSLVVCPPPPSHDPQLSVLLNQLLQLLLVLQCVVVVHHSRRDTPPQAPPVNLVSSSSSSSNSCVRLVHDAYAYEAHEFWFFWDQGPVGIATTVGRSLVSLCVVPHYDYFPPPPPPPPPPPPPPDDDDDDDDDDDDDDDDDDDDDDDDDDDDDPPPVPPDDPPPTDDIPPGRYDSSGSSSCSSRHPYYDPDAAFDFPGKHKGADPDRDHPRGSIMMMTIGHHDDDDPDPPDDDDPPDPPPDPPPPPPDDDDPPDDDDDDPDDDDDDDDDDDDDDDD

pLDDT: mean 76.22, std 25.54, range [27.45, 98.88]